Protein AF-A0A0J0XVK0-F1 (afdb_monomer)

pLDDT: mean 76.05, std 23.7, range [26.61, 98.06]

Radius of gyration: 29.54 Å; Cα contacts (8 Å, |Δi|>4): 428; chains: 1; bounding box: 76×102×93 Å

Sequence (321 aa):
MSAPGDESSKPARPNQSHQSHQHDGERERKEYHPQPPARRSEWVMWVGNVPSNVSHEELWRFFNTTTPPSALSNPSEPWRGPSSIFLISRSSCAFVNFSSQADLDRAVPFFHGLSLRPWDPRCPRMVCRVRHKDDDLRAGVGAQRGVGMHRAWVEQQKQAEKNLSPKAPNLELPDHPHSQSSSSNHKSSASFASTNSSFLVHHFPKRYFILKSLTISDLEEAVKTCQWKTQRHNQPILDQAFRTSQEVYLIFGANRSGEFFGYAKMPDDGGADGLAAPFQLQWVKIAPLSFFRTRHLRNPWNGDREVKVSRDGTEVEPSES

Mean predicted aligned error: 15.38 Å

Structure (mmCIF, N/CA/C/O backbone):
data_AF-A0A0J0XVK0-F1
#
_entry.id   AF-A0A0J0XVK0-F1
#
loop_
_atom_site.group_PDB
_atom_site.id
_atom_site.type_symbol
_atom_site.label_atom_id
_atom_site.label_alt_id
_atom_site.label_comp_id
_atom_site.label_asym_id
_atom_site.label_entity_id
_atom_site.label_seq_id
_atom_site.pdbx_PDB_ins_code
_atom_site.Cartn_x
_atom_site.Cartn_y
_atom_site.Cartn_z
_atom_site.occupancy
_atom_site.B_iso_or_equiv
_atom_site.auth_seq_id
_atom_site.auth_comp_id
_atom_site.auth_asym_id
_atom_site.auth_atom_id
_atom_site.pdbx_PDB_model_num
ATOM 1 N N . MET A 1 1 ? -29.980 68.646 56.135 1.00 39.12 1 MET A N 1
ATOM 2 C CA . MET A 1 1 ? -29.686 69.654 55.095 1.00 39.12 1 MET A CA 1
ATOM 3 C C . MET A 1 1 ? -29.111 68.887 53.908 1.00 39.12 1 MET A C 1
ATOM 5 O O . MET A 1 1 ? -28.007 68.388 54.024 1.00 39.12 1 MET A O 1
ATOM 9 N N . SER A 1 2 ? -29.962 68.367 53.021 1.00 36.09 2 SER A N 1
ATOM 10 C CA . SER A 1 2 ? -30.428 69.012 51.772 1.00 36.09 2 SER A CA 1
ATOM 11 C C . SER A 1 2 ? -29.414 68.871 50.614 1.00 36.09 2 SER A C 1
ATOM 13 O O . SER A 1 2 ? -28.521 69.697 50.511 1.00 36.09 2 SER A O 1
ATOM 15 N N . ALA A 1 3 ? -29.517 67.746 49.876 1.00 30.03 3 ALA A N 1
ATOM 16 C CA . ALA A 1 3 ? -29.750 67.533 48.416 1.00 30.03 3 ALA A CA 1
ATOM 17 C C . ALA A 1 3 ? -29.345 68.618 47.364 1.00 30.03 3 ALA A C 1
ATOM 19 O O . ALA A 1 3 ? -29.156 69.760 47.772 1.00 30.03 3 ALA A O 1
ATOM 20 N N . PRO A 1 4 ? -29.442 68.397 46.015 1.00 52.94 4 PRO A N 1
ATOM 21 C CA . PRO A 1 4 ? -29.440 67.182 45.139 1.00 52.94 4 PRO A CA 1
ATOM 22 C C . PRO A 1 4 ? -28.705 67.345 43.755 1.00 52.94 4 PRO A C 1
ATOM 24 O O . PRO A 1 4 ? -28.164 68.407 43.462 1.00 52.94 4 PRO A O 1
ATOM 27 N N . GLY A 1 5 ? -28.796 66.320 42.874 1.00 32.31 5 GLY A N 1
ATOM 28 C CA . GLY A 1 5 ? -28.925 66.454 41.393 1.00 32.31 5 GLY A CA 1
ATOM 29 C C . GLY A 1 5 ? -27.993 65.550 40.552 1.00 32.31 5 GLY A C 1
ATOM 30 O O . GLY A 1 5 ? -26.807 65.848 40.499 1.00 32.31 5 GLY A O 1
ATOM 31 N N . ASP A 1 6 ? -28.401 64.339 40.123 1.00 36.16 6 ASP A N 1
ATOM 32 C CA . ASP A 1 6 ? -28.997 63.920 38.808 1.00 36.16 6 ASP A CA 1
ATOM 33 C C . ASP A 1 6 ? -27.959 63.864 37.647 1.00 36.16 6 ASP A C 1
ATOM 35 O O . ASP A 1 6 ? -27.117 64.745 37.556 1.00 36.16 6 ASP A O 1
ATOM 39 N N . GLU A 1 7 ? -27.838 62.853 36.767 1.00 32.75 7 GLU A N 1
ATOM 40 C CA . GLU A 1 7 ? -28.856 62.184 35.934 1.00 32.75 7 GLU A CA 1
ATOM 41 C C . GLU A 1 7 ? -28.278 60.928 35.194 1.00 32.75 7 GLU A C 1
ATOM 43 O O . GLU A 1 7 ? -27.108 60.930 34.811 1.00 32.75 7 GLU A O 1
ATOM 48 N N . SER A 1 8 ? -29.144 59.924 34.925 1.00 33.00 8 SER A N 1
ATOM 49 C CA . SER A 1 8 ? -29.371 59.212 33.624 1.00 33.00 8 SER A CA 1
ATOM 50 C C . SER A 1 8 ? -28.242 58.339 32.985 1.00 33.00 8 SER A C 1
ATOM 52 O O . SER A 1 8 ? -27.120 58.785 32.822 1.00 33.00 8 SER A O 1
ATOM 54 N N . SER A 1 9 ? -28.381 57.088 32.490 1.00 32.25 9 SER A N 1
ATOM 55 C CA . SER A 1 9 ? -29.502 56.262 31.986 1.00 32.25 9 SER A CA 1
ATOM 56 C C . SER A 1 9 ? -29.114 54.763 31.857 1.00 32.25 9 SER A C 1
ATOM 58 O O . SER A 1 9 ? -27.981 54.438 31.507 1.00 32.25 9 SER A O 1
ATOM 60 N N . LYS A 1 10 ? -30.084 53.844 32.008 1.00 36.62 10 LYS A N 1
ATOM 61 C CA . LYS A 1 10 ? -30.082 52.463 31.455 1.00 36.62 10 LYS A CA 1
ATOM 62 C C . LYS A 1 10 ? -31.025 52.401 30.245 1.00 36.62 10 LYS A C 1
ATOM 64 O O . LYS A 1 10 ? -32.028 53.113 30.262 1.00 36.62 10 LYS A O 1
ATOM 69 N N . PRO A 1 11 ? -30.844 51.439 29.320 1.00 35.62 11 PRO A N 1
ATOM 70 C CA . PRO A 1 11 ? -31.987 50.868 28.618 1.00 35.62 11 PRO A CA 1
ATOM 71 C C . PRO A 1 11 ? -32.104 49.341 28.748 1.00 35.62 11 PRO A C 1
ATOM 73 O O . PRO A 1 11 ? -31.182 48.620 29.128 1.00 35.62 11 PRO A O 1
ATOM 76 N N . ALA A 1 12 ? -33.332 48.905 28.481 1.00 31.22 12 ALA A N 1
ATOM 77 C CA . ALA A 1 12 ? -33.959 47.632 28.787 1.00 31.22 12 ALA A CA 1
ATOM 78 C C . ALA A 1 12 ? -33.621 46.483 27.819 1.00 31.22 12 ALA A C 1
ATOM 80 O O . ALA A 1 12 ? -33.261 46.689 26.663 1.00 31.22 12 ALA A O 1
ATOM 81 N N . ARG A 1 13 ? -33.831 45.251 28.303 1.00 31.14 13 ARG A N 1
ATOM 82 C CA . ARG A 1 13 ? -33.909 44.021 27.498 1.00 31.14 13 ARG A CA 1
ATOM 83 C C . ARG A 1 13 ? -35.220 43.972 26.706 1.00 31.14 13 ARG A C 1
ATOM 85 O O . ARG A 1 13 ? -36.261 44.272 27.293 1.00 31.14 13 ARG A O 1
ATOM 92 N N . PRO A 1 14 ? -35.220 43.429 25.479 1.00 31.75 14 PRO A N 1
ATOM 93 C CA . PRO A 1 14 ? -36.395 42.805 24.906 1.00 31.75 14 PRO A CA 1
ATOM 94 C C . PRO A 1 14 ? -36.375 41.282 25.091 1.00 31.75 14 PRO A C 1
ATOM 96 O O . PRO A 1 14 ? -35.341 40.617 25.100 1.00 31.75 14 PRO A O 1
ATOM 99 N N . ASN A 1 15 ? -37.585 40.775 25.266 1.00 29.78 15 ASN A N 1
ATOM 100 C CA . ASN A 1 15 ? -38.007 39.411 25.529 1.00 29.78 15 ASN A CA 1
ATOM 101 C C . ASN A 1 15 ? -38.250 38.693 24.186 1.00 29.78 15 ASN A C 1
ATOM 103 O O . ASN A 1 15 ? -39.014 39.227 23.386 1.00 29.78 15 ASN A O 1
ATOM 107 N N . GLN A 1 16 ? -37.667 37.513 23.934 1.00 28.72 16 GLN A N 1
ATOM 108 C CA . GLN A 1 16 ? -38.112 36.622 22.846 1.00 28.72 16 GLN A CA 1
ATOM 109 C C . GLN A 1 16 ? -38.075 35.143 23.270 1.00 28.72 16 GLN A C 1
ATOM 111 O O . GLN A 1 16 ? -37.031 34.504 23.340 1.00 28.72 16 GLN A O 1
ATOM 116 N N . SER A 1 17 ? -39.277 34.678 23.624 1.00 27.80 17 SER A N 1
ATOM 117 C CA . SER A 1 17 ? -39.926 33.392 23.322 1.00 27.80 17 SER A CA 1
ATOM 118 C C . SER A 1 17 ? -39.087 32.151 22.981 1.00 27.80 17 SER A C 1
ATOM 120 O O . SER A 1 17 ? -38.408 32.084 21.960 1.00 27.80 17 SER A O 1
ATOM 122 N N . HIS A 1 18 ? -39.331 31.103 23.772 1.00 29.94 18 HIS A N 1
ATOM 123 C CA . HIS A 1 18 ? -39.112 29.694 23.456 1.00 29.94 18 HIS A CA 1
ATOM 124 C C . HIS A 1 18 ? -39.619 29.286 22.063 1.00 29.94 18 HIS A C 1
ATOM 126 O O . HIS A 1 18 ? -40.809 29.408 21.782 1.00 29.94 18 HIS A O 1
ATOM 132 N N . GLN A 1 19 ? -38.745 28.659 21.274 1.00 26.61 19 GLN A N 1
ATOM 133 C CA . GLN A 1 19 ? -39.116 27.599 20.337 1.00 26.61 19 GLN A CA 1
ATOM 134 C C . GLN A 1 19 ? -38.088 26.470 20.442 1.00 26.61 19 GLN A C 1
ATOM 136 O O . GLN A 1 19 ? -36.940 26.582 20.021 1.00 26.61 19 GLN A O 1
ATOM 141 N N . SER A 1 20 ? -38.520 25.378 21.063 1.00 29.66 20 SER A N 1
ATOM 142 C CA . SER A 1 20 ? -37.869 24.076 21.034 1.00 29.66 20 SER A CA 1
ATOM 143 C C . SER A 1 20 ? -38.076 23.451 19.653 1.00 29.66 20 SER A C 1
ATOM 145 O O . SER A 1 20 ? -39.099 22.811 19.412 1.00 29.66 20 SER A O 1
ATOM 147 N N . HIS A 1 21 ? -37.121 23.627 18.744 1.00 27.77 21 HIS A N 1
ATOM 148 C CA . HIS A 1 21 ? -37.053 22.811 17.535 1.00 27.77 21 HIS A CA 1
ATOM 149 C C . HIS A 1 21 ? -36.180 21.585 17.805 1.00 27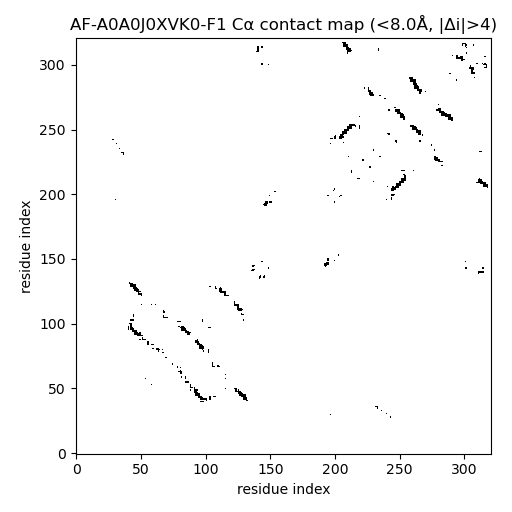.77 21 HIS A C 1
ATOM 151 O O . HIS A 1 21 ? -34.955 21.636 17.725 1.00 27.77 21 HIS A O 1
ATOM 157 N N . GLN A 1 22 ? -36.839 20.476 18.151 1.00 29.47 22 GLN A N 1
ATOM 158 C CA . GLN A 1 22 ? -36.300 19.137 17.929 1.00 29.47 22 GLN A CA 1
ATOM 159 C C . GLN A 1 22 ? -36.111 18.975 16.419 1.00 29.47 22 GLN A C 1
ATOM 161 O O . GLN A 1 22 ? -37.081 18.862 15.674 1.00 29.47 22 GLN A O 1
ATOM 166 N N . HIS A 1 23 ? -34.863 19.036 15.965 1.00 28.47 23 HIS A N 1
ATOM 167 C CA . HIS A 1 23 ? -34.491 18.661 14.609 1.00 28.47 23 HIS A CA 1
ATOM 168 C C . HIS A 1 23 ? -34.006 17.208 14.642 1.00 28.47 23 HIS A C 1
ATOM 170 O O . HIS A 1 23 ? -32.811 16.946 14.767 1.00 28.47 23 HIS A O 1
ATOM 176 N N . ASP A 1 24 ? -34.943 16.265 14.521 1.00 31.56 24 ASP A N 1
ATOM 177 C CA . ASP A 1 24 ? -34.646 14.928 13.998 1.00 31.56 24 ASP A CA 1
ATOM 178 C C . ASP A 1 24 ? -34.350 15.082 12.501 1.00 31.56 24 ASP A C 1
ATOM 180 O O . ASP A 1 24 ? -35.214 14.965 11.635 1.00 31.56 24 ASP A O 1
ATOM 184 N N . GLY A 1 25 ? -33.116 15.482 12.196 1.00 30.00 25 GLY A N 1
ATOM 185 C CA . GLY A 1 25 ? -32.602 15.531 10.836 1.00 30.00 25 GLY A CA 1
ATOM 186 C C . GLY A 1 25 ? -31.934 14.208 10.499 1.00 30.00 25 GLY A C 1
ATOM 187 O O . GLY A 1 25 ? -30.729 14.063 10.714 1.00 30.00 25 GLY A O 1
ATOM 188 N N . GLU A 1 26 ? -32.691 13.251 9.959 1.00 34.25 26 GLU A N 1
ATOM 189 C CA . GLU A 1 26 ? -32.104 12.122 9.235 1.00 34.25 26 GLU A CA 1
ATOM 190 C C . GLU A 1 26 ? -31.158 12.681 8.160 1.00 34.25 26 GLU A C 1
ATOM 192 O O . GLU A 1 26 ? -31.560 13.394 7.240 1.00 34.25 26 GLU A O 1
ATOM 197 N N . ARG A 1 27 ? -29.855 12.427 8.336 1.00 38.34 27 ARG A N 1
ATOM 198 C CA . ARG A 1 27 ? -28.782 12.949 7.482 1.00 38.34 27 ARG A CA 1
ATOM 199 C C . ARG A 1 27 ? -28.924 12.353 6.081 1.00 38.34 27 ARG A C 1
ATOM 201 O O . ARG A 1 27 ? -28.438 11.252 5.825 1.00 38.34 27 ARG A O 1
ATOM 208 N N . GLU A 1 28 ? -29.567 13.076 5.170 1.00 31.62 28 GLU A N 1
ATOM 209 C CA . GLU A 1 28 ? -29.741 12.633 3.789 1.00 31.62 28 GLU A CA 1
ATOM 210 C C . GLU A 1 28 ? -28.380 12.575 3.074 1.00 31.62 28 GLU A C 1
ATOM 212 O O . GLU A 1 28 ? -27.630 13.554 2.976 1.00 31.62 28 GLU A O 1
ATOM 217 N N . ARG A 1 29 ? -27.996 11.371 2.647 1.00 38.84 29 ARG A N 1
ATOM 218 C CA . ARG A 1 29 ? -26.592 11.012 2.464 1.00 38.84 29 ARG A CA 1
ATOM 219 C C . ARG A 1 29 ? -26.255 10.748 1.004 1.00 38.84 29 ARG A C 1
ATOM 221 O O . ARG A 1 29 ? -26.593 9.704 0.457 1.00 38.84 29 ARG A O 1
ATOM 228 N N . LYS A 1 30 ? -25.561 11.703 0.380 1.00 32.09 30 LYS A N 1
ATOM 229 C CA . LYS A 1 30 ? -25.252 11.698 -1.062 1.00 32.09 30 LYS A CA 1
ATOM 230 C C . LYS A 1 30 ? -24.286 10.579 -1.480 1.00 32.09 30 LYS A C 1
ATOM 232 O O . LYS A 1 30 ? -23.267 10.339 -0.820 1.00 32.09 30 LYS A O 1
ATOM 237 N N . GLU A 1 31 ? -24.598 9.954 -2.617 1.00 27.33 31 GLU A N 1
ATOM 238 C CA . GLU A 1 31 ? -23.796 8.932 -3.300 1.00 27.33 31 GLU A CA 1
ATOM 239 C C . GLU A 1 31 ? -22.437 9.483 -3.775 1.00 27.33 31 GLU A C 1
ATOM 241 O O . GLU A 1 31 ? -22.306 10.661 -4.108 1.00 27.33 31 GLU A O 1
ATOM 246 N N . TYR A 1 32 ? -21.396 8.643 -3.765 1.00 33.09 32 TYR A N 1
ATOM 247 C CA . TYR A 1 32 ? -20.019 9.029 -4.096 1.00 33.09 32 TYR A CA 1
ATOM 248 C C . TYR A 1 32 ? -19.395 8.082 -5.131 1.00 33.09 32 TYR A C 1
ATOM 250 O O . TYR A 1 32 ? -19.543 6.864 -5.027 1.00 33.09 32 TYR A O 1
ATOM 258 N N . HIS A 1 33 ? -18.626 8.646 -6.072 1.00 31.12 33 HIS A N 1
ATOM 259 C CA . HIS A 1 33 ? -17.818 7.919 -7.055 1.00 31.12 33 HIS A CA 1
ATOM 260 C C . HIS A 1 33 ? -16.328 8.298 -6.924 1.00 31.12 33 HIS A C 1
ATOM 262 O O . HIS A 1 33 ? -15.994 9.480 -7.036 1.00 31.12 33 HIS A O 1
ATOM 268 N N . PRO A 1 34 ? -15.412 7.334 -6.705 1.00 36.62 34 PRO A N 1
ATOM 269 C CA . PRO A 1 34 ? -13.986 7.621 -6.561 1.00 36.62 34 PRO A CA 1
ATOM 270 C C . PRO A 1 34 ? -13.329 8.013 -7.891 1.00 36.62 34 PRO A C 1
ATOM 272 O O . PRO A 1 34 ? -13.449 7.299 -8.885 1.00 36.62 34 PRO A O 1
ATOM 275 N N . GLN A 1 35 ? -12.569 9.116 -7.891 1.00 32.38 35 GLN A N 1
ATOM 276 C CA . GLN A 1 35 ? -11.682 9.493 -9.000 1.00 32.38 35 GLN A CA 1
ATOM 277 C C . GLN A 1 35 ? -10.236 9.013 -8.744 1.00 32.38 35 GLN A C 1
ATOM 279 O O . GLN A 1 35 ? -9.726 9.184 -7.633 1.00 32.38 35 GLN A O 1
ATOM 284 N N . PRO A 1 36 ? -9.535 8.437 -9.743 1.00 36.31 36 PRO A N 1
ATOM 285 C CA . PRO A 1 36 ? -8.146 7.999 -9.585 1.00 36.31 36 PRO A CA 1
ATOM 286 C C . PRO A 1 36 ? -7.144 9.171 -9.454 1.00 36.31 36 PRO A C 1
ATOM 288 O O . PRO A 1 36 ? -7.417 10.269 -9.939 1.00 36.31 36 PRO A O 1
ATOM 291 N N . PRO A 1 37 ? -5.942 8.956 -8.876 1.00 43.53 37 PRO A N 1
ATOM 292 C CA . PRO A 1 37 ? -4.949 10.012 -8.650 1.00 43.53 37 PRO A CA 1
ATOM 293 C C . PRO A 1 37 ? -4.455 10.701 -9.936 1.00 43.53 37 PRO A C 1
ATOM 295 O O . PRO A 1 37 ? -4.088 10.046 -10.907 1.00 43.53 37 PRO A O 1
ATOM 298 N N . ALA A 1 38 ? -4.352 12.033 -9.896 1.00 48.25 38 ALA A N 1
ATOM 299 C CA . ALA A 1 38 ? -4.136 12.906 -11.058 1.00 48.25 38 ALA A CA 1
ATOM 300 C C . ALA A 1 38 ? -2.718 12.938 -11.688 1.00 48.25 38 ALA A C 1
ATOM 302 O O . ALA A 1 38 ? -2.505 13.710 -12.617 1.00 48.25 38 ALA A O 1
ATOM 303 N N . ARG A 1 39 ? -1.716 12.188 -11.191 1.00 56.78 39 ARG A N 1
ATOM 304 C CA . ARG A 1 39 ? -0.311 12.293 -11.670 1.00 56.78 39 ARG A CA 1
ATOM 305 C C . ARG A 1 39 ? 0.469 10.967 -11.665 1.00 56.78 39 ARG A C 1
ATOM 307 O O . ARG A 1 39 ? 1.561 10.888 -11.111 1.00 56.78 39 ARG A O 1
ATOM 314 N N . ARG A 1 40 ? -0.082 9.911 -12.259 1.00 64.88 40 ARG A N 1
ATOM 315 C CA . ARG A 1 40 ? 0.681 8.694 -12.600 1.00 64.88 40 ARG A CA 1
ATOM 316 C C . ARG A 1 40 ? 0.926 8.706 -14.113 1.00 64.88 40 ARG A C 1
ATOM 318 O O . ARG A 1 40 ? 0.002 9.064 -14.836 1.00 64.88 40 ARG A O 1
ATOM 325 N N . SER A 1 41 ? 2.125 8.334 -14.582 1.00 73.00 41 SER A N 1
ATOM 326 C CA . SER A 1 41 ? 2.315 8.075 -16.020 1.00 73.00 41 SER A CA 1
ATOM 327 C C . SER A 1 41 ? 1.382 6.940 -16.438 1.00 73.00 41 SER A C 1
ATOM 329 O O . SER A 1 41 ? 1.239 5.954 -15.711 1.00 73.00 41 SER A O 1
ATOM 331 N N . GLU A 1 42 ? 0.733 7.077 -17.587 1.00 83.50 42 GLU A N 1
ATOM 332 C CA . GLU A 1 42 ? -0.084 6.003 -18.160 1.00 83.50 42 GLU A CA 1
ATOM 333 C C . GLU A 1 42 ? 0.795 4.842 -18.650 1.00 83.50 42 GLU A C 1
ATOM 335 O O . GLU A 1 42 ? 0.354 3.695 -18.690 1.00 83.50 42 GLU A O 1
ATOM 340 N N . TRP A 1 43 ? 2.076 5.120 -18.914 1.00 92.44 43 TRP A N 1
ATOM 341 C CA . TRP A 1 43 ? 3.007 4.201 -19.554 1.00 92.44 43 TRP A CA 1
ATOM 342 C C . TRP A 1 43 ? 3.982 3.623 -18.527 1.00 92.44 43 TRP A C 1
ATOM 344 O O . TRP A 1 43 ? 5.053 4.178 -18.267 1.00 92.44 43 TRP A O 1
ATOM 354 N N . VAL A 1 44 ? 3.592 2.514 -17.895 1.00 94.44 44 VAL A N 1
ATOM 355 C CA . VAL A 1 44 ? 4.372 1.888 -16.816 1.00 94.44 44 VAL A CA 1
ATOM 356 C C . VAL A 1 44 ? 4.646 0.422 -17.108 1.00 94.44 44 VAL A C 1
ATOM 358 O O . VAL A 1 44 ? 3.733 -0.357 -17.377 1.00 94.44 44 VAL A O 1
ATOM 361 N N . MET A 1 45 ? 5.908 0.031 -16.958 1.00 96.50 45 MET A N 1
ATOM 362 C CA . MET A 1 45 ? 6.347 -1.358 -16.930 1.00 96.50 45 MET A CA 1
ATOM 363 C C . MET A 1 45 ? 6.588 -1.794 -15.486 1.00 96.50 45 MET A C 1
ATOM 365 O O . MET A 1 45 ? 7.368 -1.182 -14.754 1.00 96.50 45 MET A O 1
ATOM 369 N N . TRP A 1 46 ? 5.939 -2.880 -15.076 1.00 96.06 46 TRP A N 1
ATOM 370 C CA . TRP A 1 46 ? 6.316 -3.608 -13.872 1.00 96.06 46 TRP A CA 1
ATOM 371 C C . TRP A 1 46 ? 7.455 -4.571 -14.197 1.00 96.06 46 TRP A C 1
ATOM 373 O O . TRP A 1 46 ? 7.391 -5.311 -15.180 1.00 96.06 46 TRP A O 1
ATOM 383 N N . VAL A 1 47 ? 8.476 -4.571 -13.346 1.00 97.62 47 VAL A N 1
ATOM 384 C CA . VAL A 1 47 ? 9.636 -5.456 -13.434 1.00 97.62 47 VAL A CA 1
ATOM 385 C C . VAL A 1 47 ? 9.676 -6.307 -12.172 1.00 97.62 47 VAL A C 1
ATOM 387 O O . VAL A 1 47 ? 9.851 -5.777 -11.080 1.00 97.62 47 VAL A O 1
ATOM 390 N N . GLY A 1 48 ? 9.489 -7.614 -12.306 1.00 96.06 48 GLY A N 1
ATOM 391 C CA . GLY A 1 48 ? 9.670 -8.604 -11.247 1.00 96.06 48 GLY A CA 1
ATOM 392 C C . GLY A 1 48 ? 11.028 -9.292 -11.318 1.00 96.06 48 GLY A C 1
ATOM 393 O O . GLY A 1 48 ? 11.763 -9.134 -12.293 1.00 96.06 48 GLY A O 1
ATOM 394 N N . ASN A 1 49 ? 11.332 -10.095 -10.295 1.00 96.12 49 ASN A N 1
ATOM 395 C CA . ASN A 1 49 ? 12.614 -10.793 -10.136 1.00 96.12 49 ASN A CA 1
ATOM 396 C C . ASN A 1 49 ? 13.820 -9.843 -10.145 1.00 96.12 49 ASN A C 1
ATOM 398 O O . ASN A 1 49 ? 14.898 -10.181 -10.624 1.00 96.12 49 ASN A O 1
ATOM 402 N N . VAL A 1 50 ? 13.638 -8.639 -9.611 1.00 96.19 50 VAL A N 1
ATOM 403 C CA . VAL A 1 50 ? 14.721 -7.674 -9.456 1.00 96.19 50 VAL A CA 1
ATOM 404 C C . VAL A 1 50 ? 15.673 -8.174 -8.353 1.00 96.19 50 VAL A C 1
ATOM 406 O O . VAL A 1 50 ? 15.191 -8.500 -7.260 1.00 96.19 50 VAL A O 1
ATOM 409 N N . PRO A 1 51 ? 17.001 -8.246 -8.593 1.00 93.94 51 PRO A N 1
ATOM 410 C CA . PRO A 1 51 ? 17.962 -8.724 -7.598 1.00 93.94 51 PRO A CA 1
ATOM 411 C C . PRO A 1 51 ? 17.848 -7.965 -6.270 1.00 93.94 51 PRO A C 1
ATOM 413 O O . PRO A 1 51 ? 17.729 -6.742 -6.251 1.00 93.94 51 PRO A O 1
ATOM 416 N N . SER A 1 52 ? 17.899 -8.675 -5.140 1.00 89.12 52 SER A N 1
ATOM 417 C CA . SER A 1 52 ? 17.669 -8.079 -3.811 1.00 89.12 52 SER A CA 1
ATOM 418 C C . SER A 1 52 ? 18.724 -7.044 -3.406 1.00 89.12 52 SER A C 1
ATOM 420 O O . SER A 1 52 ? 18.424 -6.131 -2.641 1.00 89.12 52 SER A O 1
ATOM 422 N N . ASN A 1 53 ? 19.942 -7.171 -3.933 1.00 91.75 53 ASN A N 1
ATOM 423 C CA . ASN A 1 53 ? 21.067 -6.271 -3.688 1.00 91.75 53 ASN A CA 1
ATOM 424 C C . ASN A 1 53 ? 21.253 -5.216 -4.793 1.00 91.75 53 ASN A C 1
ATOM 426 O O . ASN A 1 53 ? 22.336 -4.645 -4.904 1.00 91.75 53 ASN A O 1
ATOM 430 N N . VAL A 1 54 ? 20.254 -5.000 -5.652 1.00 94.75 54 VAL A N 1
ATOM 431 C CA . VAL A 1 54 ? 20.333 -3.973 -6.694 1.00 94.75 54 VAL A CA 1
ATOM 432 C C . VAL A 1 54 ? 20.189 -2.573 -6.098 1.00 94.75 54 VAL A C 1
ATOM 434 O O . VAL A 1 54 ? 19.369 -2.352 -5.201 1.00 94.75 54 VAL A O 1
ATOM 437 N N . SER A 1 55 ? 20.943 -1.608 -6.626 1.00 94.19 55 SER A N 1
ATOM 438 C CA . SER A 1 55 ? 20.738 -0.190 -6.320 1.00 94.19 55 SER A CA 1
ATOM 439 C C . SER A 1 55 ? 19.793 0.474 -7.330 1.00 94.19 55 SER A C 1
ATOM 441 O O . SER A 1 55 ? 19.596 -0.003 -8.449 1.00 94.19 55 SER A O 1
ATOM 443 N N . HIS A 1 56 ? 19.206 1.612 -6.948 1.00 92.88 56 HIS A N 1
ATOM 444 C CA . HIS A 1 56 ? 18.419 2.423 -7.882 1.00 92.88 56 HIS A CA 1
ATOM 445 C C . HIS A 1 56 ? 19.268 2.899 -9.075 1.00 92.88 56 HIS A C 1
ATOM 447 O O . HIS A 1 56 ? 18.801 2.849 -10.209 1.00 92.88 56 HIS A O 1
ATOM 453 N N . GLU A 1 57 ? 20.518 3.306 -8.830 1.00 94.81 57 GLU A N 1
ATOM 454 C CA . GLU A 1 57 ? 21.446 3.758 -9.875 1.00 94.81 57 GLU A CA 1
ATOM 455 C C . GLU A 1 57 ? 21.768 2.645 -10.880 1.00 94.81 57 GLU A C 1
ATOM 457 O O . GLU A 1 57 ? 21.813 2.891 -12.082 1.00 94.81 57 GLU A O 1
ATOM 462 N N . GLU A 1 58 ? 21.953 1.411 -10.406 1.00 96.19 58 GLU A N 1
ATOM 463 C CA . GLU A 1 58 ? 22.230 0.264 -11.271 1.00 96.19 58 GLU A CA 1
ATOM 464 C C . GLU A 1 58 ? 21.057 -0.025 -12.216 1.00 96.19 58 GLU A C 1
ATOM 466 O O . GLU A 1 58 ? 21.263 -0.179 -13.420 1.00 96.19 58 GLU A O 1
ATOM 471 N N . LEU A 1 59 ? 19.820 -0.022 -11.699 1.00 96.00 59 LEU A N 1
ATOM 472 C CA . LEU A 1 59 ? 18.620 -0.160 -12.531 1.00 96.00 59 LEU A CA 1
ATOM 473 C C . LEU A 1 59 ? 18.485 0.993 -13.522 1.00 96.00 59 LEU A C 1
ATOM 475 O O . LEU A 1 59 ? 18.212 0.757 -14.698 1.00 96.00 59 LEU A O 1
ATOM 479 N N . TRP A 1 60 ? 18.679 2.228 -13.055 1.00 95.31 60 TRP A N 1
ATOM 480 C CA . TRP A 1 60 ? 18.622 3.413 -13.905 1.00 95.31 60 TRP A CA 1
ATOM 481 C C . TRP A 1 60 ? 19.610 3.309 -15.060 1.00 95.31 60 TRP A C 1
ATOM 483 O O . TRP A 1 60 ? 19.212 3.433 -16.216 1.00 95.31 60 TRP A O 1
ATOM 493 N N . ARG A 1 61 ? 20.878 3.004 -14.761 1.00 96.31 61 ARG A N 1
ATOM 494 C CA . ARG A 1 61 ? 21.923 2.804 -15.765 1.00 96.31 61 ARG A CA 1
ATOM 495 C C . ARG A 1 61 ? 21.500 1.724 -16.759 1.00 96.31 61 ARG A C 1
ATOM 497 O O . ARG A 1 61 ? 21.469 2.011 -17.947 1.00 96.31 61 ARG A O 1
ATOM 504 N N . PHE A 1 62 ? 21.094 0.542 -16.292 1.00 96.25 62 PHE A N 1
ATOM 505 C CA . PHE A 1 62 ? 20.706 -0.569 -17.165 1.00 96.25 62 PHE A CA 1
ATOM 506 C C . PHE A 1 62 ? 19.581 -0.209 -18.150 1.00 96.25 62 PHE A C 1
ATOM 508 O O . PHE A 1 62 ? 19.733 -0.425 -19.353 1.00 96.25 62 PHE A O 1
ATOM 515 N N . PHE A 1 63 ? 18.471 0.365 -17.671 1.00 95.88 63 PHE A N 1
ATOM 516 C CA . PHE A 1 63 ? 17.333 0.717 -18.532 1.00 95.88 63 PHE A CA 1
ATOM 517 C C . PHE A 1 63 ? 17.599 1.935 -19.424 1.00 95.88 63 PHE A C 1
ATOM 519 O O . PHE A 1 63 ? 16.974 2.066 -20.475 1.00 95.88 63 PHE A O 1
ATOM 526 N N . ASN A 1 64 ? 18.508 2.825 -19.024 1.00 93.31 64 ASN A N 1
ATOM 527 C CA . ASN A 1 64 ? 18.828 4.025 -19.790 1.00 93.31 64 ASN A CA 1
ATOM 528 C C . ASN A 1 64 ? 19.886 3.773 -20.876 1.00 93.31 64 ASN A C 1
ATOM 530 O O . ASN A 1 64 ? 19.829 4.388 -21.934 1.00 93.31 64 ASN A O 1
ATOM 534 N N . THR A 1 65 ? 20.845 2.869 -20.645 1.00 91.00 65 THR A N 1
ATOM 535 C CA . THR A 1 65 ? 21.915 2.581 -21.619 1.00 91.00 65 THR A CA 1
ATOM 536 C C . THR A 1 65 ? 21.558 1.473 -22.600 1.00 91.00 65 THR A C 1
ATOM 538 O O . THR A 1 65 ? 22.079 1.441 -23.712 1.00 91.00 65 THR A O 1
ATOM 541 N N . THR A 1 66 ? 20.690 0.541 -22.207 1.00 90.25 66 THR A N 1
ATOM 542 C CA . THR A 1 66 ? 20.299 -0.572 -23.077 1.00 90.25 66 THR A CA 1
ATOM 543 C C . THR A 1 66 ? 19.159 -0.120 -23.980 1.00 90.25 66 THR A C 1
ATOM 545 O O . THR A 1 66 ? 18.072 0.183 -23.497 1.00 90.25 66 THR A O 1
ATOM 548 N N . THR A 1 67 ? 19.409 -0.058 -25.286 1.00 91.25 67 THR A N 1
ATOM 549 C CA . THR A 1 67 ? 18.449 0.471 -26.263 1.00 91.25 67 THR A CA 1
ATOM 550 C C . THR A 1 67 ? 17.651 -0.667 -26.905 1.00 91.25 67 THR A C 1
ATOM 552 O O . THR A 1 67 ? 18.248 -1.483 -27.612 1.00 91.25 67 THR A O 1
ATOM 555 N N . PRO A 1 68 ? 16.322 -0.743 -26.697 1.00 89.19 68 PRO A N 1
ATOM 556 C CA . PRO A 1 68 ? 15.471 -1.681 -27.416 1.00 89.19 68 PRO A CA 1
ATOM 557 C C . PRO A 1 68 ? 15.499 -1.404 -28.930 1.00 89.19 68 PRO A C 1
ATOM 559 O O . PRO A 1 68 ? 15.463 -0.236 -29.334 1.00 89.19 68 PRO A O 1
ATOM 562 N N . PRO A 1 69 ? 15.510 -2.440 -29.784 1.00 81.88 69 PRO A N 1
ATOM 563 C CA . PRO A 1 69 ? 15.412 -2.271 -31.228 1.00 81.88 69 PRO A CA 1
ATOM 564 C C . PRO A 1 69 ? 14.115 -1.555 -31.622 1.00 81.88 69 PRO A C 1
ATOM 566 O O . PRO A 1 69 ? 13.048 -1.821 -31.063 1.00 81.88 69 PRO A O 1
ATOM 569 N N . SER A 1 70 ? 14.183 -0.671 -32.619 1.00 72.69 70 SER A N 1
ATOM 570 C CA . SER A 1 70 ? 12.981 -0.064 -33.198 1.00 72.69 70 SER A CA 1
ATOM 571 C C . SER A 1 70 ? 12.269 -1.110 -34.057 1.00 72.69 70 SER A C 1
ATOM 573 O O . SER A 1 70 ? 12.667 -1.352 -35.192 1.00 72.69 70 SER A O 1
ATOM 575 N N . ALA A 1 71 ? 11.281 -1.806 -33.490 1.00 61.31 71 ALA A N 1
ATOM 576 C CA . ALA A 1 71 ? 10.671 -2.941 -34.174 1.00 61.31 71 ALA A CA 1
ATOM 577 C C . ALA A 1 71 ? 9.729 -2.519 -35.313 1.00 61.31 71 ALA A C 1
ATOM 579 O O . ALA A 1 71 ? 9.736 -3.171 -36.349 1.00 61.31 71 ALA A O 1
ATOM 580 N N . LEU A 1 72 ? 8.919 -1.463 -35.175 1.00 58.00 72 LEU A N 1
ATOM 581 C CA . LEU A 1 72 ? 7.866 -1.158 -36.151 1.00 58.00 72 LEU A CA 1
ATOM 582 C C . LEU A 1 72 ? 7.496 0.340 -36.134 1.00 58.00 72 LEU A C 1
ATOM 584 O O . LEU A 1 72 ? 7.200 0.889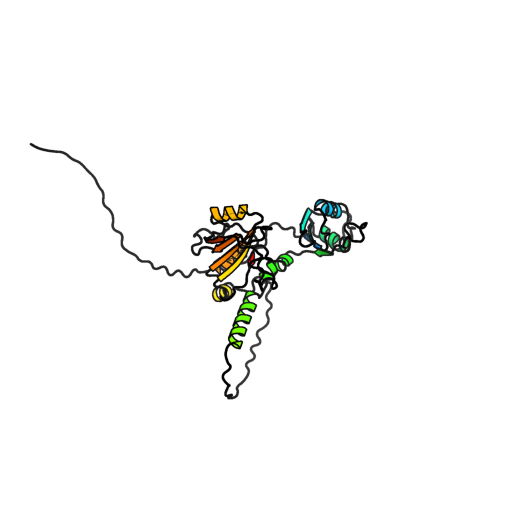 -35.078 1.00 58.00 72 LEU A O 1
ATOM 588 N N . SER A 1 73 ? 7.433 0.948 -37.328 1.00 53.16 73 SER A N 1
ATOM 589 C CA . SER A 1 73 ? 6.643 2.133 -37.744 1.00 53.16 73 SER A CA 1
ATOM 590 C C . SER A 1 73 ? 7.229 3.559 -37.806 1.00 53.16 73 SER A C 1
ATOM 592 O O . SER A 1 73 ? 6.630 4.360 -38.515 1.00 53.16 73 SER A O 1
ATOM 594 N N . ASN A 1 74 ? 8.397 3.897 -37.242 1.00 55.72 74 ASN A N 1
ATOM 595 C CA . ASN A 1 74 ? 9.092 5.150 -37.614 1.00 55.72 74 ASN A CA 1
ATOM 596 C C . ASN A 1 74 ? 10.590 5.142 -37.235 1.00 55.72 74 ASN A C 1
ATOM 598 O O . ASN A 1 74 ? 10.914 5.114 -36.046 1.00 55.72 74 ASN A O 1
ATOM 602 N N . PRO A 1 75 ? 11.528 5.227 -38.200 1.00 58.34 75 PRO A N 1
ATOM 603 C CA . PRO A 1 75 ? 12.967 5.347 -37.926 1.00 58.34 75 PRO A CA 1
ATOM 604 C C . PRO A 1 75 ? 13.360 6.613 -37.146 1.00 58.34 75 PRO A C 1
ATOM 606 O O . PRO A 1 75 ? 14.495 6.729 -36.696 1.00 58.34 75 PRO A O 1
ATOM 609 N N . SER A 1 76 ? 12.444 7.575 -37.015 1.00 62.22 76 SER A N 1
ATOM 610 C CA . SER A 1 76 ? 12.714 8.907 -36.477 1.00 62.22 76 SER A CA 1
ATOM 611 C C . SER A 1 76 ? 12.518 9.047 -34.969 1.00 62.22 76 SER A C 1
ATOM 613 O O . SER A 1 76 ? 12.874 10.096 -34.439 1.00 62.22 76 SER A O 1
ATOM 615 N N . GLU A 1 77 ? 11.941 8.062 -34.268 1.00 71.88 77 GLU A N 1
ATOM 616 C CA . GLU A 1 77 ? 11.649 8.212 -32.836 1.00 71.88 77 GLU A CA 1
ATOM 617 C C . GLU A 1 77 ? 12.699 7.503 -31.952 1.00 71.88 77 GLU A C 1
ATOM 619 O O . GLU A 1 77 ? 12.651 6.273 -31.775 1.00 71.88 77 GLU A O 1
ATOM 624 N N . PRO A 1 78 ? 13.676 8.251 -31.393 1.00 84.50 78 PRO A N 1
ATOM 625 C CA . PRO A 1 78 ? 14.768 7.671 -30.623 1.00 84.50 78 PRO A CA 1
ATOM 626 C C . PRO A 1 78 ? 14.260 7.031 -29.330 1.00 84.50 78 PRO A C 1
ATOM 628 O O . PRO A 1 78 ? 13.216 7.397 -28.784 1.00 84.50 78 PRO A O 1
ATOM 631 N N . TRP A 1 79 ? 15.015 6.061 -28.821 1.00 88.94 79 TRP A N 1
ATOM 632 C CA . TRP A 1 79 ? 14.803 5.543 -27.474 1.00 88.94 79 TRP A CA 1
ATOM 633 C C . TRP A 1 79 ? 15.098 6.641 -26.454 1.00 88.94 79 TRP A C 1
ATOM 635 O O . TRP A 1 79 ? 16.225 7.123 -26.361 1.00 88.94 79 TRP A O 1
ATOM 645 N N . ARG A 1 80 ? 14.075 7.046 -25.698 1.00 91.00 80 ARG A N 1
ATOM 646 C CA . ARG A 1 80 ? 14.197 8.105 -24.684 1.00 91.00 80 ARG A CA 1
ATOM 647 C C . ARG A 1 80 ? 14.661 7.601 -23.322 1.00 91.00 80 ARG A C 1
ATOM 649 O O . ARG A 1 80 ? 15.003 8.415 -22.471 1.00 91.00 80 ARG A O 1
ATOM 656 N N . GLY A 1 81 ? 14.651 6.287 -23.108 1.00 91.75 81 GLY A N 1
ATOM 657 C CA . GLY A 1 81 ? 14.895 5.714 -21.792 1.00 91.75 81 GLY A CA 1
ATOM 658 C C . GLY A 1 81 ? 13.718 5.902 -20.824 1.00 91.75 81 GLY A C 1
ATOM 659 O O . GLY A 1 81 ? 12.645 6.394 -21.195 1.00 91.75 81 GLY A O 1
ATOM 660 N N . PRO A 1 82 ? 13.892 5.462 -19.569 1.00 94.81 82 PRO A N 1
ATOM 661 C CA . PRO A 1 82 ? 12.885 5.617 -18.530 1.00 94.81 82 PRO A CA 1
ATOM 662 C C . PRO A 1 82 ? 12.771 7.076 -18.065 1.00 94.81 82 PRO A C 1
ATOM 664 O O . PRO A 1 82 ? 13.768 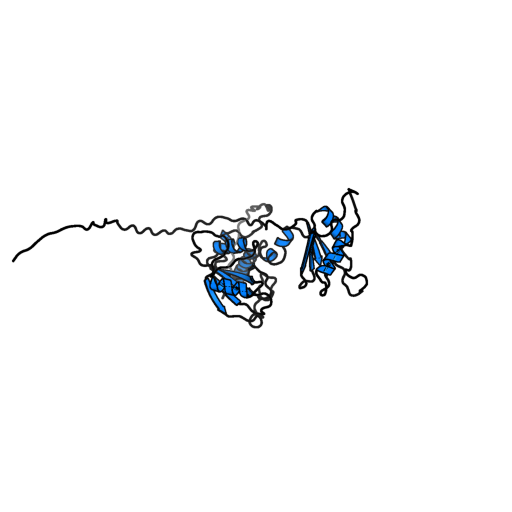7.764 -17.874 1.00 94.81 82 PRO A O 1
ATOM 667 N N . SER A 1 83 ? 11.550 7.536 -17.790 1.00 93.50 83 SER A N 1
ATOM 668 C CA . SER A 1 83 ? 11.303 8.850 -17.182 1.00 93.50 83 SER A CA 1
ATOM 669 C C . SER A 1 83 ? 11.512 8.838 -15.663 1.00 93.50 83 SER A C 1
ATOM 671 O O . SER A 1 83 ? 11.883 9.846 -15.071 1.00 93.50 83 SER A O 1
ATOM 673 N N . SER A 1 84 ? 11.234 7.708 -15.006 1.00 93.44 84 SER A N 1
ATOM 674 C CA . SER A 1 84 ? 11.480 7.494 -13.574 1.00 93.44 84 SER A CA 1
ATOM 675 C C . SER A 1 84 ? 11.452 6.004 -13.228 1.00 93.44 84 SER A C 1
ATOM 677 O O . SER A 1 84 ? 10.741 5.225 -13.867 1.00 93.44 84 SER A O 1
ATOM 679 N N . ILE A 1 85 ? 12.190 5.600 -12.188 1.00 93.62 85 ILE A N 1
ATOM 680 C CA . ILE A 1 85 ? 12.191 4.222 -11.676 1.00 93.62 85 ILE A CA 1
ATOM 681 C C . ILE A 1 85 ? 11.860 4.213 -10.184 1.00 93.62 85 ILE A C 1
ATOM 683 O O . ILE A 1 85 ? 12.502 4.891 -9.389 1.00 93.62 85 ILE A O 1
ATOM 687 N N . PHE A 1 86 ? 10.902 3.386 -9.777 1.00 91.75 86 PHE A N 1
ATOM 688 C CA . PHE A 1 86 ? 10.589 3.138 -8.372 1.00 91.75 86 PHE A CA 1
ATOM 689 C C . PHE A 1 86 ? 10.964 1.706 -8.005 1.00 91.75 86 PHE A C 1
ATOM 691 O O . PHE A 1 86 ? 10.260 0.767 -8.369 1.00 91.75 86 PHE A O 1
ATOM 698 N N . LEU A 1 87 ? 12.069 1.537 -7.279 1.00 88.00 87 LEU A N 1
ATOM 699 C CA . LEU A 1 87 ? 12.520 0.240 -6.775 1.00 88.00 87 LEU A CA 1
ATOM 700 C C . LEU A 1 87 ? 11.778 -0.126 -5.482 1.00 88.00 87 LEU A C 1
ATOM 702 O O . LEU A 1 87 ? 11.742 0.649 -4.528 1.00 88.00 87 LEU A O 1
ATOM 706 N N . ILE A 1 88 ? 11.237 -1.341 -5.431 1.00 85.25 88 ILE A N 1
ATOM 707 C CA . ILE A 1 88 ? 10.602 -1.938 -4.256 1.00 85.25 88 ILE A CA 1
ATOM 708 C C . ILE A 1 88 ? 11.403 -3.177 -3.851 1.00 85.25 88 ILE A C 1
ATOM 710 O O . ILE A 1 88 ? 11.017 -4.321 -4.107 1.00 85.25 88 ILE A O 1
ATOM 714 N N . SER A 1 89 ? 12.527 -2.950 -3.168 1.00 81.25 89 SER A N 1
ATOM 715 C CA . SER A 1 89 ? 13.466 -4.015 -2.783 1.00 81.25 89 SER A CA 1
ATOM 716 C C . SER A 1 89 ? 12.820 -5.115 -1.933 1.00 81.25 89 SER A C 1
ATOM 718 O O . SER A 1 89 ? 13.197 -6.275 -2.043 1.00 81.25 89 SER A O 1
ATOM 720 N N . ARG A 1 90 ? 11.800 -4.787 -1.122 1.00 77.44 90 ARG A N 1
ATOM 721 C CA . ARG A 1 90 ? 11.106 -5.767 -0.259 1.00 77.44 90 ARG A CA 1
ATOM 722 C C . ARG A 1 90 ? 10.355 -6.853 -1.026 1.00 77.44 90 ARG A C 1
ATOM 724 O O . ARG A 1 90 ? 10.095 -7.906 -0.460 1.00 77.44 90 ARG A O 1
ATOM 731 N N . SER A 1 91 ? 9.953 -6.578 -2.262 1.00 83.06 91 SER A N 1
ATOM 732 C CA . SER A 1 91 ? 9.212 -7.520 -3.106 1.00 83.06 91 SER A CA 1
ATOM 733 C C . SER A 1 91 ? 9.954 -7.838 -4.399 1.00 83.06 91 SER A C 1
ATOM 735 O O . SER A 1 91 ? 9.320 -8.299 -5.346 1.00 83.06 91 SER A O 1
ATOM 737 N N . SER A 1 92 ? 11.265 -7.562 -4.448 1.00 91.75 92 SER A N 1
ATOM 738 C CA . SER A 1 92 ? 12.112 -7.811 -5.621 1.00 91.75 92 SER A CA 1
ATOM 739 C C . SER A 1 92 ? 11.457 -7.336 -6.918 1.00 91.75 92 SER A C 1
ATOM 741 O O . SER A 1 92 ? 11.388 -8.069 -7.907 1.00 91.75 92 SER A O 1
ATOM 743 N N . CYS A 1 93 ? 10.919 -6.115 -6.906 1.00 94.69 93 CYS A N 1
ATOM 744 C CA . CYS A 1 93 ? 10.276 -5.544 -8.079 1.00 94.69 93 CYS A CA 1
ATOM 745 C C . CYS A 1 93 ? 10.555 -4.051 -8.232 1.00 94.69 93 CYS A C 1
ATOM 747 O O . CYS A 1 93 ? 10.982 -3.386 -7.289 1.00 94.69 93 CYS A O 1
ATOM 749 N N . ALA A 1 94 ? 10.316 -3.525 -9.427 1.00 95.19 94 ALA A N 1
ATOM 750 C CA . ALA A 1 94 ? 10.428 -2.111 -9.737 1.00 95.19 94 ALA A CA 1
ATOM 751 C C . ALA A 1 94 ? 9.309 -1.667 -10.688 1.00 95.19 94 ALA A C 1
ATOM 753 O O . ALA A 1 94 ? 8.783 -2.464 -11.465 1.00 95.19 94 ALA A O 1
ATOM 754 N N . PHE A 1 95 ? 8.962 -0.383 -10.637 1.00 94.56 95 PHE A N 1
ATOM 755 C CA . PHE A 1 95 ? 8.138 0.274 -11.647 1.00 94.56 95 PHE A CA 1
ATOM 756 C C . PHE A 1 95 ? 9.011 1.195 -12.483 1.00 94.56 95 PHE A C 1
ATOM 758 O O . PHE A 1 95 ? 9.620 2.118 -11.945 1.00 94.56 95 PHE A O 1
ATOM 765 N N . VAL A 1 96 ? 9.056 0.948 -13.786 1.00 96.00 96 VAL A N 1
ATOM 766 C CA . VAL A 1 96 ? 9.771 1.771 -14.759 1.00 96.00 96 VAL A CA 1
ATOM 767 C C . VAL A 1 96 ? 8.726 2.559 -15.539 1.00 96.00 96 VAL A C 1
ATOM 769 O O . VAL A 1 96 ? 7.864 1.971 -16.192 1.00 96.00 96 VAL A O 1
ATOM 772 N N . ASN A 1 97 ? 8.753 3.882 -15.411 1.00 94.75 97 ASN A N 1
ATOM 773 C CA . ASN A 1 97 ? 7.831 4.775 -16.103 1.00 94.75 97 ASN A CA 1
ATOM 774 C C . ASN A 1 97 ? 8.468 5.253 -17.401 1.00 94.75 97 ASN A C 1
ATOM 776 O O . ASN A 1 97 ? 9.671 5.510 -17.447 1.00 94.75 97 ASN A O 1
ATOM 780 N N . PHE A 1 98 ? 7.639 5.418 -18.421 1.00 93.50 98 PHE A N 1
ATOM 781 C CA . PHE A 1 98 ? 8.022 5.972 -19.708 1.00 93.50 98 PHE A CA 1
ATOM 782 C C . PHE A 1 98 ? 7.181 7.205 -20.027 1.00 93.50 98 PHE A C 1
ATOM 784 O O . PHE A 1 98 ? 6.095 7.406 -19.474 1.00 93.50 98 PHE A O 1
ATOM 791 N N . SER A 1 99 ? 7.693 8.025 -20.942 1.00 91.12 99 SER A N 1
ATOM 792 C CA . SER A 1 99 ? 7.003 9.225 -21.427 1.00 91.12 99 SER A CA 1
ATOM 793 C C . SER A 1 99 ? 6.031 8.932 -22.574 1.00 91.12 99 SER A C 1
ATOM 795 O O . SER A 1 99 ? 5.235 9.797 -22.923 1.00 91.12 99 SER A O 1
ATOM 797 N N . SER A 1 100 ? 6.070 7.729 -23.160 1.00 91.00 100 SER A N 1
ATOM 798 C CA . SER A 1 100 ? 5.210 7.343 -24.284 1.00 91.00 100 SER A CA 1
ATOM 799 C C . SER A 1 100 ? 4.820 5.863 -24.251 1.00 91.00 100 SER A C 1
ATOM 801 O O . SER A 1 100 ? 5.568 5.023 -23.741 1.00 91.00 100 SER A O 1
ATO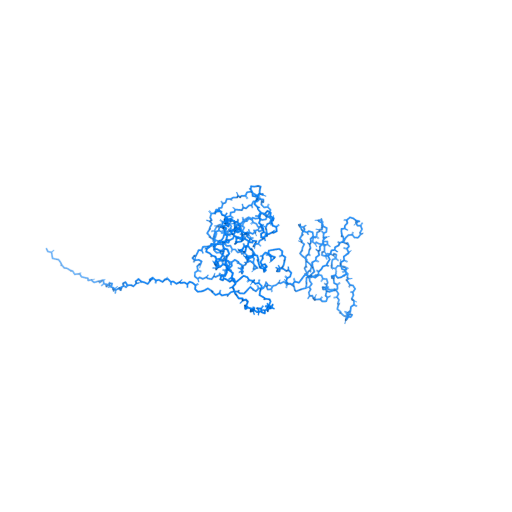M 803 N N . GLN A 1 101 ? 3.675 5.548 -24.864 1.00 91.00 101 GLN A N 1
ATOM 804 C CA . GLN A 1 101 ? 3.228 4.176 -25.119 1.00 91.00 101 GLN A CA 1
ATOM 805 C C . GLN A 1 101 ? 4.230 3.417 -26.011 1.00 91.00 101 GLN A C 1
ATOM 807 O O . GLN A 1 101 ? 4.548 2.269 -25.727 1.00 91.00 101 GLN A O 1
ATOM 812 N N . ALA A 1 102 ? 4.811 4.077 -27.022 1.00 90.69 102 ALA A N 1
ATOM 813 C CA . ALA A 1 102 ? 5.793 3.468 -27.924 1.00 90.69 102 ALA A CA 1
ATOM 814 C C . ALA A 1 102 ? 7.064 2.990 -27.195 1.00 90.69 102 ALA A C 1
ATOM 816 O O . ALA A 1 102 ? 7.581 1.910 -27.477 1.00 90.69 102 ALA A O 1
ATOM 817 N N . ASP A 1 103 ? 7.570 3.763 -26.227 1.00 92.50 103 ASP A N 1
ATOM 818 C CA . ASP A 1 103 ? 8.710 3.343 -25.403 1.00 92.50 103 ASP A CA 1
ATOM 819 C C . ASP A 1 103 ? 8.351 2.139 -24.526 1.00 92.50 103 ASP A C 1
ATOM 821 O O . ASP A 1 103 ? 9.133 1.195 -24.432 1.00 92.50 103 ASP A O 1
ATOM 825 N N . LEU A 1 104 ? 7.156 2.134 -23.931 1.00 94.38 104 LEU A N 1
ATOM 826 C CA . LEU A 1 104 ? 6.674 1.010 -23.131 1.00 94.38 104 LEU A CA 1
ATOM 827 C C . LEU A 1 104 ? 6.547 -0.277 -23.963 1.00 94.38 104 LEU A C 1
ATOM 829 O O . LEU A 1 104 ? 7.033 -1.327 -23.536 1.00 94.38 104 LEU A O 1
ATOM 833 N N . ASP A 1 105 ? 5.942 -0.185 -25.147 1.00 92.62 105 ASP A N 1
ATOM 834 C CA . ASP A 1 105 ? 5.729 -1.319 -26.053 1.00 92.62 105 ASP A CA 1
ATOM 835 C C . ASP A 1 105 ? 7.041 -1.901 -26.577 1.00 92.62 105 ASP A C 1
ATOM 837 O O . ASP A 1 105 ? 7.150 -3.114 -26.750 1.00 92.62 105 ASP A O 1
ATOM 841 N N . ARG A 1 106 ? 8.069 -1.063 -26.773 1.00 92.12 106 ARG A N 1
ATOM 842 C CA . ARG A 1 106 ? 9.432 -1.527 -27.074 1.00 92.12 106 ARG A CA 1
ATOM 843 C C . ARG A 1 106 ? 10.094 -2.173 -25.856 1.00 92.12 106 ARG A C 1
ATOM 845 O O . ARG A 1 106 ? 10.730 -3.218 -25.977 1.00 92.12 106 ARG A O 1
ATOM 852 N N . ALA A 1 107 ? 9.959 -1.557 -24.682 1.00 95.38 107 ALA A N 1
ATOM 853 C CA . ALA A 1 107 ? 10.663 -1.956 -23.469 1.00 95.38 107 ALA A CA 1
ATOM 854 C C . ALA A 1 107 ? 10.214 -3.320 -22.935 1.00 95.38 107 ALA A C 1
ATOM 856 O O . ALA A 1 107 ? 11.054 -4.158 -22.611 1.00 95.38 107 ALA A O 1
ATOM 857 N N . VAL A 1 108 ? 8.902 -3.550 -22.831 1.00 96.56 108 VAL A N 1
ATOM 858 C CA . VAL A 1 108 ? 8.347 -4.749 -22.186 1.00 96.56 108 VAL A CA 1
ATOM 859 C C . VAL A 1 108 ? 8.861 -6.049 -22.811 1.00 96.56 108 VAL A C 1
ATOM 861 O O . VAL A 1 108 ? 9.456 -6.831 -22.070 1.00 96.56 108 VAL A O 1
ATOM 864 N N . PRO A 1 109 ? 8.686 -6.312 -24.120 1.00 96.19 109 PRO A N 1
ATOM 865 C CA . PRO A 1 109 ? 9.159 -7.553 -24.727 1.00 96.19 109 PRO A CA 1
ATOM 866 C C . PRO A 1 109 ? 10.688 -7.640 -24.780 1.00 96.19 109 PRO A C 1
ATOM 868 O O . PRO A 1 109 ? 11.225 -8.734 -24.659 1.00 96.19 109 PRO A O 1
ATOM 871 N N . PHE A 1 110 ? 11.392 -6.512 -24.925 1.00 96.00 110 PHE A N 1
ATOM 872 C CA . PHE A 1 110 ? 12.852 -6.501 -25.025 1.00 96.00 110 PHE A CA 1
ATOM 873 C C . PHE A 1 110 ? 13.545 -6.821 -23.695 1.00 96.00 110 PHE A C 1
ATOM 875 O O . PHE A 1 110 ? 14.469 -7.628 -23.658 1.00 96.00 110 PHE A O 1
ATOM 882 N N . PHE A 1 111 ? 13.108 -6.199 -22.597 1.00 97.12 111 PHE A N 1
ATOM 883 C CA . PHE A 1 111 ? 13.712 -6.403 -21.279 1.00 97.12 111 PHE A CA 1
ATOM 884 C C . PHE A 1 111 ? 13.215 -7.669 -20.575 1.00 97.12 111 PHE A C 1
ATOM 886 O O . PHE A 1 111 ? 13.863 -8.150 -19.640 1.00 97.12 111 PHE A O 1
ATOM 893 N N . HIS A 1 112 ? 12.085 -8.231 -21.014 1.00 97.06 112 HIS A N 1
ATOM 894 C CA . HIS A 1 112 ? 11.574 -9.485 -20.480 1.00 97.06 112 HIS A CA 1
ATOM 895 C C . HIS A 1 112 ? 12.587 -10.622 -20.678 1.00 97.06 112 HIS A C 1
ATOM 897 O O . HIS A 1 112 ? 13.051 -10.886 -21.782 1.00 97.06 112 HIS A O 1
ATOM 903 N N . GLY A 1 113 ? 12.927 -11.326 -19.598 1.00 96.19 113 GLY A N 1
ATOM 904 C CA . GLY A 1 113 ? 13.864 -12.450 -19.632 1.00 96.19 113 GLY A CA 1
ATOM 905 C C . GLY A 1 113 ? 15.347 -12.057 -19.640 1.00 96.19 113 GLY A C 1
ATOM 906 O O . GLY A 1 113 ? 16.205 -12.946 -19.537 1.00 96.19 113 GLY A O 1
ATOM 907 N N . LEU A 1 114 ? 15.676 -10.761 -19.706 1.00 96.44 114 LEU A N 1
ATOM 908 C CA . LEU A 1 114 ? 17.052 -10.293 -19.554 1.00 96.44 114 LEU A CA 1
ATOM 909 C C . LEU A 1 114 ? 17.502 -10.380 -18.093 1.00 96.44 114 LEU A C 1
ATOM 911 O O . LEU A 1 114 ? 16.722 -10.179 -17.160 1.00 96.44 114 LEU A O 1
ATOM 915 N N . SER A 1 115 ? 18.783 -10.689 -17.901 1.00 96.25 115 SER A N 1
ATOM 916 C CA . SER A 1 115 ? 19.439 -10.569 -16.600 1.00 96.25 115 SER A CA 1
ATOM 917 C C . SER A 1 115 ? 20.044 -9.178 -16.476 1.00 96.25 115 SER A C 1
ATOM 919 O O . SER A 1 115 ? 20.678 -8.693 -17.413 1.00 96.25 115 SER A O 1
ATOM 921 N N . LEU A 1 116 ? 19.882 -8.560 -15.306 1.00 95.38 116 LEU A N 1
ATOM 922 C CA . LEU A 1 116 ? 20.506 -7.272 -15.004 1.00 95.38 116 LEU A CA 1
ATOM 923 C C . LEU A 1 116 ? 22.041 -7.365 -15.004 1.00 95.38 116 LEU A C 1
ATOM 925 O O . LEU A 1 116 ? 22.730 -6.409 -15.346 1.00 95.38 116 LEU A O 1
ATOM 929 N N . ARG A 1 117 ? 22.570 -8.535 -14.628 1.00 95.50 117 ARG A N 1
ATOM 930 C CA . ARG A 1 117 ? 24.006 -8.822 -14.547 1.00 95.50 117 ARG A CA 1
ATOM 931 C C . ARG A 1 117 ? 24.289 -10.087 -15.355 1.00 95.50 117 ARG A C 1
ATOM 933 O O . ARG A 1 117 ? 24.380 -11.162 -14.764 1.00 95.50 117 ARG A O 1
ATOM 940 N N . PRO A 1 118 ? 24.405 -10.000 -16.693 1.00 93.19 118 PRO A N 1
ATOM 941 C CA . PRO A 1 118 ? 24.623 -11.172 -17.547 1.00 93.19 118 PRO A CA 1
ATOM 942 C C . PRO A 1 118 ? 25.876 -11.985 -17.190 1.00 93.19 118 PRO A C 1
ATOM 944 O O . PRO A 1 118 ? 25.942 -13.171 -17.493 1.00 93.19 118 PRO A O 1
ATOM 947 N N . TRP A 1 119 ? 26.853 -11.355 -16.534 1.00 93.69 119 TRP A N 1
ATOM 948 C CA . TRP A 1 119 ? 28.087 -11.983 -16.061 1.00 93.69 119 TRP A CA 1
ATOM 949 C C . TRP A 1 119 ? 27.941 -12.759 -14.740 1.00 93.69 119 TRP A C 1
ATOM 951 O O . TRP A 1 119 ? 28.864 -13.481 -14.376 1.00 93.69 119 TRP A O 1
ATOM 961 N N . ASP A 1 120 ? 26.830 -12.622 -14.005 1.00 94.31 120 ASP A N 1
ATOM 962 C CA . ASP A 1 120 ? 26.566 -13.385 -12.775 1.00 94.31 120 ASP A CA 1
ATOM 963 C C . ASP A 1 120 ? 25.485 -14.449 -13.041 1.00 94.31 120 ASP A C 1
ATOM 965 O O . ASP A 1 120 ? 24.303 -14.104 -13.144 1.00 94.31 120 ASP A O 1
ATOM 969 N N . PRO A 1 121 ? 25.843 -15.747 -13.104 1.00 91.56 121 PRO A N 1
ATOM 970 C CA . PRO A 1 121 ? 24.894 -16.835 -13.352 1.00 91.56 121 PRO A CA 1
ATOM 971 C C . PRO A 1 121 ? 23.775 -16.951 -12.310 1.00 91.56 121 PRO A C 1
ATOM 973 O O . PRO A 1 121 ? 22.746 -17.566 -12.578 1.00 91.56 121 PRO A O 1
ATOM 976 N N . ARG A 1 122 ? 23.964 -16.381 -11.113 1.00 93.12 122 ARG A N 1
ATOM 977 C CA . ARG A 1 122 ? 22.960 -16.388 -10.038 1.00 93.12 122 ARG A CA 1
ATOM 978 C C . ARG A 1 122 ? 21.979 -15.224 -10.157 1.00 93.12 122 ARG A C 1
ATOM 980 O O . ARG A 1 122 ? 20.987 -15.194 -9.431 1.00 93.12 122 ARG A O 1
ATOM 987 N N . CYS A 1 123 ? 22.258 -14.251 -11.024 1.00 94.31 123 CYS A N 1
ATOM 988 C CA . CYS A 1 123 ? 21.388 -13.105 -11.221 1.00 94.31 123 CYS A CA 1
ATOM 989 C C . CYS A 1 123 ? 20.115 -13.552 -11.962 1.00 94.31 123 CYS A C 1
ATOM 991 O O . CYS A 1 123 ? 20.205 -14.054 -13.088 1.00 94.31 123 CYS A O 1
ATOM 993 N N . PRO A 1 124 ? 18.929 -13.409 -11.346 1.00 94.62 124 PRO A N 1
ATOM 994 C CA . PRO A 1 124 ? 17.688 -13.882 -11.937 1.00 94.62 124 PRO A CA 1
ATOM 995 C C . PRO A 1 124 ? 17.343 -13.118 -13.219 1.00 94.62 124 PRO A C 1
ATOM 997 O O . PRO A 1 124 ? 17.676 -11.945 -13.396 1.00 94.62 124 PRO A O 1
ATOM 1000 N N . ARG A 1 125 ? 16.604 -13.791 -14.103 1.00 97.06 125 ARG A N 1
ATOM 1001 C CA . ARG A 1 125 ? 15.997 -13.158 -15.275 1.00 97.06 125 ARG A CA 1
ATOM 1002 C C . ARG A 1 125 ? 14.780 -12.349 -14.848 1.00 97.06 125 ARG A C 1
ATOM 1004 O O . ARG A 1 125 ? 13.901 -12.858 -14.142 1.00 97.06 125 ARG A O 1
ATOM 1011 N N . MET A 1 126 ? 14.735 -11.101 -15.292 1.00 97.25 126 MET A N 1
ATOM 1012 C CA . MET A 1 126 ? 13.659 -10.179 -14.962 1.00 97.25 126 MET A CA 1
ATOM 1013 C C . MET A 1 126 ? 12.369 -10.553 -15.687 1.00 97.25 126 MET A C 1
ATOM 1015 O O . MET A 1 126 ? 12.380 -11.029 -16.822 1.00 97.25 126 MET A O 1
ATOM 1019 N N . VAL A 1 127 ? 11.239 -10.298 -15.032 1.00 97.81 127 VAL A N 1
ATOM 1020 C CA . VAL A 1 127 ? 9.909 -10.455 -15.629 1.00 97.81 127 VAL A CA 1
ATOM 1021 C C . VAL A 1 127 ? 9.339 -9.071 -15.877 1.00 97.81 127 VAL A C 1
ATOM 1023 O O . VAL A 1 127 ? 8.957 -8.387 -14.935 1.00 97.81 127 VAL A O 1
ATOM 1026 N N . CYS A 1 128 ? 9.250 -8.669 -17.138 1.00 97.75 128 CYS A N 1
ATOM 1027 C CA . CYS A 1 128 ? 8.673 -7.385 -17.527 1.00 97.75 128 CYS A CA 1
ATOM 1028 C C . CYS A 1 128 ? 7.227 -7.574 -17.995 1.00 97.75 128 CYS A C 1
ATOM 1030 O O . CYS A 1 128 ? 6.947 -8.501 -18.759 1.00 97.75 128 CYS A O 1
ATOM 1032 N N . ARG A 1 129 ? 6.306 -6.728 -17.517 1.00 96.31 129 ARG A N 1
ATOM 1033 C CA . ARG A 1 129 ? 4.890 -6.695 -17.929 1.00 96.31 129 ARG A CA 1
ATOM 1034 C C . ARG A 1 129 ? 4.385 -5.255 -17.978 1.00 96.31 129 ARG A C 1
ATOM 1036 O O . ARG A 1 129 ? 4.805 -4.433 -17.161 1.00 96.31 129 ARG A O 1
ATOM 1043 N N . VAL A 1 130 ? 3.449 -4.968 -18.882 1.00 94.69 130 VAL A N 1
ATOM 1044 C CA . VAL A 1 130 ? 2.686 -3.711 -18.845 1.00 94.69 130 VAL A CA 1
ATOM 1045 C C . VAL A 1 130 ? 1.901 -3.650 -17.534 1.00 94.69 130 VAL A C 1
ATOM 1047 O O . VAL A 1 130 ? 1.315 -4.645 -17.106 1.00 94.69 130 VAL A O 1
ATOM 1050 N N . ARG A 1 131 ? 1.923 -2.490 -16.877 1.00 90.50 131 ARG A N 1
ATOM 1051 C CA . ARG A 1 131 ? 1.152 -2.207 -15.668 1.00 90.50 131 ARG A CA 1
ATOM 1052 C C . ARG A 1 131 ? 0.068 -1.194 -16.005 1.00 90.50 131 ARG A C 1
ATOM 1054 O O . ARG A 1 131 ? 0.326 0.010 -16.017 1.00 90.50 131 ARG A O 1
ATOM 1061 N N . HIS A 1 132 ? -1.155 -1.664 -16.204 1.00 84.88 132 HIS A N 1
ATOM 1062 C CA . HIS A 1 132 ? -2.289 -0.798 -16.501 1.00 84.88 132 HIS A CA 1
ATOM 1063 C C . HIS A 1 132 ? -2.727 0.006 -15.268 1.00 84.88 132 HIS A C 1
ATOM 1065 O O . HIS A 1 132 ? -2.322 -0.253 -14.126 1.00 84.88 132 HIS A O 1
ATOM 1071 N N . LYS A 1 133 ? -3.561 1.023 -15.494 1.00 74.38 133 LYS A N 1
ATOM 1072 C CA . LYS A 1 133 ? -4.168 1.821 -14.420 1.00 74.38 133 LYS A CA 1
ATOM 1073 C C . LYS A 1 133 ? -5.084 0.964 -13.542 1.00 74.38 133 LYS A C 1
ATOM 1075 O O . LYS A 1 133 ? -5.000 1.031 -12.318 1.00 74.38 133 LYS A O 1
ATOM 1080 N N . ASP A 1 134 ? -5.858 0.082 -14.167 1.00 70.12 134 ASP A N 1
ATOM 1081 C CA . ASP A 1 134 ? -6.798 -0.808 -13.478 1.00 70.12 134 ASP A CA 1
ATOM 1082 C C . ASP A 1 134 ? -6.106 -1.880 -12.628 1.00 70.12 134 ASP A C 1
ATOM 1084 O O . ASP A 1 134 ? -6.688 -2.405 -11.680 1.00 70.12 134 ASP A O 1
ATOM 1088 N N . ASP A 1 135 ? -4.836 -2.184 -12.897 1.00 71.69 135 ASP A N 1
ATOM 1089 C CA . ASP A 1 135 ? -4.096 -3.160 -12.099 1.00 71.69 135 ASP A CA 1
ATOM 1090 C C . ASP A 1 135 ? -3.824 -2.659 -10.674 1.00 71.69 135 ASP A C 1
ATOM 1092 O O . ASP A 1 135 ? -3.619 -3.464 -9.761 1.00 71.69 135 ASP A O 1
ATOM 1096 N N . ASP A 1 136 ? -3.806 -1.342 -10.446 1.00 65.00 136 ASP A N 1
ATOM 1097 C CA . ASP A 1 136 ? -3.728 -0.768 -9.095 1.00 65.00 136 ASP A CA 1
ATOM 1098 C C . ASP A 1 136 ? -5.007 -1.044 -8.308 1.00 65.00 136 ASP A C 1
ATOM 1100 O O . ASP A 1 136 ? -4.946 -1.284 -7.103 1.00 65.00 136 ASP A O 1
ATOM 1104 N N . LEU A 1 137 ? -6.146 -1.115 -9.002 1.00 62.22 137 LEU A N 1
ATOM 1105 C CA . LEU A 1 137 ? -7.428 -1.495 -8.415 1.00 62.22 137 LEU A CA 1
ATOM 1106 C C . LEU A 1 137 ? -7.469 -2.982 -8.057 1.00 62.22 137 LEU A C 1
ATOM 1108 O O . LEU A 1 137 ? -8.246 -3.373 -7.200 1.00 62.22 137 LEU A O 1
ATOM 1112 N N . ARG A 1 138 ? -6.636 -3.821 -8.679 1.00 61.88 138 ARG A N 1
ATOM 1113 C CA . ARG A 1 138 ? -6.594 -5.272 -8.424 1.00 61.88 138 ARG A CA 1
ATOM 1114 C C . ARG A 1 138 ? -5.414 -5.721 -7.568 1.00 61.88 138 ARG A C 1
ATOM 1116 O O . ARG A 1 138 ? -5.346 -6.888 -7.200 1.00 61.88 138 ARG A O 1
ATOM 1123 N N . ALA A 1 139 ? -4.473 -4.835 -7.251 1.00 61.44 139 ALA A N 1
ATOM 1124 C CA . ALA A 1 139 ? -3.269 -5.180 -6.501 1.00 61.44 139 ALA A CA 1
ATOM 1125 C C . ALA A 1 139 ? -3.218 -4.484 -5.136 1.00 61.44 139 ALA A C 1
ATOM 1127 O O . ALA A 1 139 ? -3.702 -3.370 -4.950 1.00 61.44 139 ALA A O 1
ATOM 1128 N N . GLY A 1 140 ? -2.560 -5.118 -4.161 1.00 67.06 140 GLY A N 1
ATOM 1129 C CA . GLY A 1 140 ? -2.436 -4.552 -2.816 1.00 67.06 140 GLY A CA 1
ATOM 1130 C C . GLY A 1 140 ? -3.794 -4.381 -2.133 1.00 67.06 140 GLY A C 1
ATOM 1131 O O . GLY A 1 140 ? -4.603 -5.300 -2.152 1.00 67.06 140 GLY A O 1
ATOM 1132 N N . VAL A 1 141 ? -4.040 -3.204 -1.551 1.00 68.44 141 VAL A N 1
ATOM 1133 C CA . VAL A 1 141 ? -5.329 -2.863 -0.917 1.00 68.44 141 VAL A CA 1
ATOM 1134 C C . VAL A 1 141 ? -6.459 -2.685 -1.930 1.00 68.44 141 VAL A C 1
ATOM 1136 O O . VAL A 1 141 ? -7.617 -2.803 -1.557 1.00 68.44 141 VAL A O 1
ATOM 1139 N N . GLY A 1 142 ? -6.147 -2.454 -3.213 1.00 64.19 142 GLY A N 1
ATOM 1140 C CA . GLY A 1 142 ? -7.147 -2.407 -4.282 1.00 64.19 142 GLY A CA 1
ATOM 1141 C C . GLY A 1 142 ? -7.931 -3.714 -4.385 1.00 64.19 142 GLY A C 1
ATOM 1142 O O . GLY A 1 142 ? -9.154 -3.689 -4.451 1.00 64.19 142 GLY A O 1
ATOM 1143 N N . ALA A 1 143 ? -7.241 -4.855 -4.268 1.00 63.50 143 ALA A N 1
ATOM 1144 C CA . ALA A 1 143 ? -7.877 -6.173 -4.265 1.00 63.50 143 ALA A CA 1
ATOM 1145 C C . ALA A 1 143 ? -8.922 -6.315 -3.147 1.00 63.50 143 ALA A C 1
ATOM 1147 O O . ALA A 1 143 ? -9.971 -6.915 -3.361 1.00 63.50 143 ALA A O 1
ATOM 1148 N N . GLN A 1 144 ? -8.654 -5.725 -1.976 1.00 65.06 144 GLN A N 1
ATOM 1149 C CA . GLN A 1 144 ? -9.593 -5.724 -0.851 1.00 65.06 144 GLN A CA 1
ATOM 1150 C C . GLN A 1 144 ? -10.820 -4.851 -1.121 1.00 65.06 144 GLN A C 1
ATOM 1152 O O . GLN A 1 144 ? -11.920 -5.144 -0.677 1.00 65.06 144 GLN A O 1
ATOM 1157 N N . ARG A 1 145 ? -10.631 -3.780 -1.892 1.00 67.19 145 ARG A N 1
ATOM 1158 C CA . ARG A 1 145 ? -11.688 -2.849 -2.309 1.00 67.19 145 ARG A CA 1
ATOM 1159 C C . ARG A 1 145 ? -12.512 -3.391 -3.483 1.00 67.19 145 ARG A C 1
ATOM 1161 O O . ARG A 1 145 ? -13.412 -2.705 -3.957 1.00 67.19 145 ARG A O 1
ATOM 1168 N N . GLY A 1 146 ? -12.170 -4.583 -3.981 1.00 59.56 146 GLY A N 1
ATOM 1169 C CA . GLY A 1 146 ? -12.800 -5.234 -5.119 1.00 59.56 146 GLY A CA 1
ATOM 1170 C C . GLY A 1 146 ? -14.243 -5.679 -4.863 1.00 59.56 146 GLY A C 1
ATOM 1171 O O . GLY A 1 146 ? -14.749 -5.703 -3.741 1.00 59.56 146 GLY A O 1
ATOM 1172 N N . VAL A 1 147 ? -14.917 -6.041 -5.954 1.00 60.25 147 VAL A N 1
ATOM 1173 C CA . VAL A 1 147 ? -16.329 -6.434 -5.975 1.00 60.25 147 VAL A CA 1
ATOM 1174 C C . VAL A 1 147 ? -16.563 -7.676 -5.111 1.00 60.25 147 VAL A C 1
ATOM 1176 O O . VAL A 1 147 ? -16.031 -8.743 -5.395 1.00 60.25 147 VAL A O 1
ATOM 1179 N N . GLY A 1 148 ? -17.413 -7.539 -4.093 1.00 72.44 148 GLY A N 1
ATOM 1180 C CA . GLY A 1 148 ? -18.047 -8.667 -3.416 1.00 72.44 148 GLY A CA 1
ATOM 1181 C C . GLY A 1 148 ? -17.533 -9.023 -2.025 1.00 72.44 148 GLY A C 1
ATOM 1182 O O . GLY A 1 148 ? -18.215 -9.807 -1.385 1.00 72.44 148 GLY A O 1
ATOM 1183 N N . MET A 1 149 ? -16.439 -8.443 -1.506 1.00 85.38 149 MET A N 1
ATOM 1184 C CA . MET A 1 149 ? -15.927 -8.782 -0.159 1.00 85.38 149 MET A CA 1
ATOM 1185 C C . MET A 1 149 ? -16.996 -8.616 0.930 1.00 85.38 149 MET A C 1
ATOM 1187 O O . MET A 1 149 ? -17.341 -9.577 1.612 1.00 85.38 149 MET A O 1
ATOM 1191 N N . HIS A 1 150 ? -17.566 -7.411 1.049 1.00 87.44 150 HIS A N 1
ATOM 1192 C CA . HIS A 1 150 ? -18.604 -7.117 2.042 1.00 87.44 150 HIS A CA 1
ATOM 1193 C C . HIS A 1 150 ? -19.845 -7.997 1.859 1.00 87.44 150 HIS A C 1
ATOM 1195 O O . HIS A 1 150 ? -20.447 -8.427 2.835 1.00 87.44 150 HIS A O 1
ATOM 1201 N N . ARG A 1 151 ? -20.227 -8.304 0.612 1.00 87.62 151 ARG A N 1
ATOM 1202 C CA . ARG A 1 151 ? -21.381 -9.176 0.339 1.00 87.62 151 ARG A CA 1
ATOM 1203 C C . ARG A 1 151 ? -21.118 -10.631 0.690 1.00 87.62 151 ARG A C 1
ATOM 1205 O O . ARG A 1 151 ? -21.973 -11.243 1.317 1.00 87.62 151 ARG A O 1
ATOM 1212 N N . ALA A 1 152 ? -19.955 -11.149 0.312 1.00 86.94 152 ALA A N 1
ATOM 1213 C CA . ALA A 1 152 ? -19.539 -12.510 0.611 1.00 86.94 152 ALA A CA 1
ATOM 1214 C C . ALA A 1 152 ? -19.469 -12.734 2.125 1.00 86.94 152 ALA A C 1
ATOM 1216 O O . ALA A 1 152 ? -19.955 -13.748 2.608 1.00 86.94 152 ALA A O 1
ATOM 1217 N N . TRP A 1 153 ? -18.954 -11.757 2.876 1.00 88.06 153 TRP A N 1
ATOM 1218 C CA . TRP A 1 153 ? -18.925 -11.815 4.337 1.00 88.06 153 TRP A CA 1
ATOM 1219 C C . TRP A 1 153 ? -20.332 -11.861 4.952 1.00 88.06 153 TRP A C 1
ATOM 1221 O O . TRP A 1 153 ? -20.612 -12.724 5.777 1.00 88.06 153 TRP A O 1
ATOM 1231 N N . VAL A 1 154 ? -21.255 -11.002 4.500 1.00 88.88 154 VAL A N 1
ATOM 1232 C CA . VAL A 1 154 ? -22.656 -11.033 4.969 1.00 88.88 154 VAL A CA 1
ATOM 1233 C C . VAL A 1 154 ? -23.343 -12.355 4.610 1.00 88.88 154 VAL A C 1
ATOM 1235 O O . VAL A 1 154 ? -24.140 -12.873 5.389 1.00 88.88 154 VAL A O 1
ATOM 1238 N N . GLU A 1 155 ? -23.068 -12.915 3.434 1.00 88.75 155 GLU A N 1
ATOM 1239 C CA . GLU A 1 155 ? -23.612 -14.215 3.037 1.00 88.75 155 GLU A CA 1
ATOM 1240 C C . GLU A 1 155 ? -23.054 -15.355 3.899 1.00 88.75 155 GLU A C 1
ATOM 1242 O O . GLU A 1 155 ? -23.818 -16.210 4.347 1.00 88.75 155 GLU A O 1
ATOM 1247 N N . GLN A 1 156 ? -21.755 -15.326 4.199 1.00 87.50 156 GLN A N 1
ATOM 1248 C CA . GLN A 1 156 ? -21.104 -16.279 5.094 1.00 87.50 156 GLN A CA 1
ATOM 1249 C C . GLN A 1 156 ? -21.677 -16.209 6.517 1.00 87.50 156 GLN A C 1
ATOM 1251 O O . GLN A 1 156 ? -21.987 -17.253 7.088 1.00 87.50 156 GLN A O 1
ATOM 1256 N N . GLN A 1 157 ? -21.888 -15.002 7.054 1.00 86.44 157 GLN A N 1
ATOM 1257 C CA . GLN A 1 157 ? -22.561 -14.770 8.340 1.00 86.44 157 GLN A CA 1
ATOM 1258 C C . GLN A 1 157 ? -23.958 -15.417 8.358 1.00 86.44 157 GLN A C 1
ATOM 1260 O O . GLN A 1 157 ? -24.247 -16.260 9.205 1.00 86.44 157 GLN A O 1
ATOM 1265 N N . LYS A 1 158 ? -24.792 -15.136 7.345 1.00 87.06 158 LYS A N 1
ATOM 1266 C CA . LYS A 1 158 ? -26.142 -15.724 7.223 1.00 87.06 158 LYS A CA 1
ATOM 1267 C C . LYS A 1 158 ? -26.127 -17.250 7.119 1.00 87.06 158 LYS A C 1
ATOM 1269 O O . LYS A 1 158 ? -27.050 -17.915 7.586 1.00 87.06 158 LYS A O 1
ATOM 1274 N N . GLN A 1 159 ? -25.127 -17.826 6.452 1.00 85.69 159 GLN A N 1
ATOM 1275 C CA . GLN A 1 159 ? -24.974 -19.280 6.364 1.00 85.69 159 GLN A CA 1
ATOM 1276 C C . GLN A 1 159 ? -24.535 -19.884 7.703 1.00 85.69 159 GLN A C 1
ATOM 1278 O O . GLN A 1 159 ? -25.055 -20.930 8.088 1.00 85.69 159 GLN A O 1
ATOM 1283 N N . ALA A 1 160 ? -23.632 -19.223 8.432 1.00 83.75 160 ALA A N 1
ATOM 1284 C CA . ALA A 1 160 ? -23.216 -19.650 9.763 1.00 83.75 160 ALA A CA 1
ATOM 1285 C C . ALA A 1 160 ? -24.402 -19.653 10.741 1.00 83.75 160 ALA A C 1
ATOM 1287 O O . ALA A 1 160 ? -24.642 -20.666 11.395 1.00 83.75 160 ALA A O 1
ATOM 1288 N N . GLU A 1 161 ? -25.210 -18.588 10.755 1.00 83.12 161 GLU A N 1
ATOM 1289 C CA . GLU A 1 161 ? -26.439 -18.497 11.559 1.00 83.12 161 GLU A CA 1
ATOM 1290 C C . GLU A 1 161 ? -27.434 -19.622 11.236 1.00 83.12 161 GLU A C 1
ATOM 1292 O O . GLU A 1 161 ? -27.974 -20.263 12.139 1.00 83.12 161 GLU A O 1
ATOM 1297 N N . LYS A 1 162 ? -27.644 -19.923 9.946 1.00 82.94 162 LYS A N 1
ATOM 1298 C CA . LYS A 1 162 ? -28.514 -21.032 9.516 1.00 82.94 162 LYS A CA 1
ATOM 1299 C C . LYS A 1 162 ? -28.007 -22.398 9.973 1.00 82.94 162 LYS A C 1
ATOM 1301 O O . LYS A 1 162 ? -28.821 -23.255 10.300 1.00 82.94 162 LYS A O 1
ATOM 1306 N N . ASN A 1 163 ? -26.692 -22.604 10.002 1.00 76.25 163 ASN A N 1
ATOM 1307 C CA . ASN A 1 163 ? -26.086 -23.863 10.440 1.00 76.25 163 ASN A CA 1
ATOM 1308 C C . ASN A 1 163 ? -26.108 -24.039 11.970 1.00 76.25 163 ASN A C 1
ATOM 1310 O O . ASN A 1 163 ? -26.022 -25.167 12.449 1.00 76.25 163 ASN A O 1
ATOM 1314 N N . LEU A 1 164 ? -26.241 -22.948 12.730 1.00 73.00 164 LEU A N 1
ATOM 1315 C CA . LEU A 1 164 ? -26.355 -22.949 14.194 1.00 73.00 164 LEU A CA 1
ATOM 1316 C C . LEU A 1 164 ? -27.804 -23.154 14.689 1.00 73.00 164 LEU A C 1
ATOM 1318 O O . LEU A 1 164 ? -28.012 -23.410 15.874 1.00 73.00 164 LEU A O 1
ATOM 1322 N N . SER A 1 165 ? -28.807 -23.079 13.805 1.00 64.00 165 SER A N 1
ATOM 1323 C CA . SER A 1 165 ? -30.214 -23.342 14.133 1.00 64.00 165 SER A CA 1
ATOM 1324 C C . SER A 1 165 ? -30.552 -24.842 14.000 1.00 64.00 165 SER A C 1
ATOM 1326 O O . SER A 1 165 ? -30.381 -25.408 12.916 1.00 64.00 165 SER A O 1
ATOM 1328 N N . PRO A 1 166 ? -31.052 -25.525 15.051 1.00 56.56 166 PRO A N 1
ATOM 1329 C CA . PRO A 1 166 ? -31.474 -26.917 14.937 1.00 56.56 166 PRO A CA 1
ATOM 1330 C C . PRO A 1 166 ? -32.735 -27.024 14.066 1.00 56.56 166 PRO A C 1
ATOM 1332 O O . PRO A 1 166 ? -33.785 -26.477 14.403 1.00 56.56 166 PRO A O 1
ATOM 1335 N N . LYS A 1 167 ? -32.645 -27.753 12.944 1.00 51.53 167 LYS A N 1
ATOM 1336 C CA . LYS A 1 167 ? -33.803 -28.097 12.101 1.00 51.53 167 LYS A CA 1
ATOM 1337 C C . LYS A 1 167 ? -34.834 -28.872 12.929 1.00 51.53 167 LYS A C 1
ATOM 1339 O O . LYS A 1 167 ? -34.593 -30.023 13.287 1.00 51.53 167 LYS A O 1
ATOM 1344 N N . ALA A 1 168 ? -35.998 -28.274 13.176 1.00 50.97 168 ALA A N 1
ATOM 1345 C CA . ALA A 1 168 ? -37.187 -29.031 13.554 1.00 50.97 168 ALA A CA 1
ATOM 1346 C C . ALA A 1 168 ? -37.564 -29.998 12.406 1.00 50.97 168 ALA A C 1
ATOM 1348 O O . ALA A 1 168 ? -37.399 -29.634 11.235 1.00 50.97 168 ALA A O 1
ATOM 1349 N N . PRO A 1 169 ? -38.038 -31.225 12.696 1.00 44.84 169 PRO A N 1
ATOM 1350 C CA . PRO A 1 169 ? -38.456 -32.164 11.661 1.00 44.84 169 PRO A CA 1
ATOM 1351 C C . PRO A 1 169 ? -39.678 -31.606 10.920 1.00 44.84 169 PRO A C 1
ATOM 1353 O O . PRO A 1 169 ? -40.697 -31.279 11.526 1.00 44.84 169 PRO A O 1
ATOM 1356 N N . ASN A 1 170 ? -39.541 -31.455 9.604 1.00 44.47 170 ASN A N 1
ATOM 1357 C CA . ASN A 1 170 ? -40.537 -30.856 8.724 1.00 44.47 170 ASN A CA 1
ATOM 1358 C C . ASN A 1 170 ? -41.617 -31.901 8.383 1.00 44.47 170 ASN A C 1
ATOM 1360 O O . ASN A 1 170 ? -41.304 -32.921 7.772 1.00 44.47 170 ASN A O 1
ATOM 1364 N N . LEU A 1 171 ? -42.869 -31.659 8.779 1.00 38.81 171 LEU A N 1
ATOM 1365 C CA . LEU A 1 171 ? -44.039 -32.369 8.253 1.00 38.81 171 LEU A CA 1
ATOM 1366 C C . LEU A 1 171 ? -44.362 -31.776 6.876 1.00 38.81 171 LEU A C 1
ATOM 1368 O O . LEU A 1 171 ? -44.779 -30.624 6.774 1.00 38.81 171 LEU A O 1
ATOM 1372 N N . GLU A 1 172 ? -44.113 -32.551 5.823 1.00 39.88 172 GLU A N 1
ATOM 1373 C CA . GLU A 1 172 ? -44.400 -32.187 4.434 1.00 39.88 172 GLU A CA 1
ATOM 1374 C C . GLU A 1 172 ? -45.907 -32.221 4.136 1.00 39.88 172 GLU A C 1
ATOM 1376 O O . GLU A 1 172 ? -46.606 -33.172 4.485 1.00 39.88 172 GLU A O 1
ATOM 1381 N N . LEU A 1 173 ? -46.386 -31.206 3.412 1.00 31.61 173 LEU A N 1
ATOM 1382 C CA . LEU A 1 173 ? -47.616 -31.242 2.617 1.00 31.61 173 LEU A CA 1
ATOM 1383 C C . LEU A 1 173 ? -47.310 -30.661 1.219 1.00 31.61 173 LEU A C 1
ATOM 1385 O O . LEU A 1 173 ? -46.485 -29.745 1.135 1.00 31.61 173 LEU A O 1
ATOM 1389 N N . PRO A 1 174 ? -47.914 -31.179 0.129 1.00 43.16 174 PRO A N 1
ATOM 1390 C CA . PRO A 1 174 ? -47.401 -30.997 -1.228 1.00 43.16 174 PRO A CA 1
ATOM 1391 C C . PRO A 1 174 ? -48.090 -29.890 -2.051 1.00 43.16 174 PRO A C 1
ATOM 1393 O O . PRO A 1 174 ? -49.282 -29.639 -1.905 1.00 43.16 174 PRO A O 1
ATOM 1396 N N . ASP A 1 175 ? -47.284 -29.358 -2.980 1.00 34.84 175 ASP A N 1
ATOM 1397 C CA . ASP A 1 175 ? -47.563 -28.798 -4.319 1.00 34.84 175 ASP A CA 1
ATOM 1398 C C . ASP A 1 175 ? -48.396 -27.516 -4.536 1.00 34.84 175 ASP A C 1
ATOM 1400 O O . ASP A 1 175 ? -49.579 -27.451 -4.218 1.00 34.84 175 ASP A O 1
ATOM 1404 N N . HIS A 1 176 ? -47.793 -26.537 -5.244 1.00 38.22 176 HIS A N 1
ATOM 1405 C CA . HIS A 1 176 ? -48.185 -26.139 -6.619 1.00 38.22 176 HIS A CA 1
ATOM 1406 C C . HIS A 1 176 ? -47.270 -25.031 -7.230 1.00 38.22 176 HIS A C 1
ATOM 1408 O O . HIS A 1 176 ? -46.475 -24.430 -6.509 1.00 38.22 176 HIS A O 1
ATOM 1414 N N . PRO A 1 177 ? -47.273 -24.806 -8.569 1.00 38.09 177 PRO A N 1
ATOM 1415 C CA . PRO A 1 177 ? -46.048 -24.821 -9.370 1.00 38.09 177 PRO A CA 1
ATOM 1416 C C . PRO A 1 177 ? -45.539 -23.460 -9.883 1.00 38.09 177 PRO A C 1
ATOM 1418 O O . PRO A 1 177 ? -46.260 -22.476 -10.008 1.00 38.09 177 PRO A O 1
ATOM 1421 N N . HIS A 1 178 ? -44.252 -23.491 -10.237 1.00 33.84 178 HIS A N 1
ATOM 1422 C CA . HIS A 1 178 ? -43.486 -22.675 -11.186 1.00 33.84 178 HIS A CA 1
ATOM 1423 C C . HIS A 1 178 ? -44.140 -21.444 -11.850 1.00 33.84 178 HIS A C 1
ATOM 1425 O O . HIS A 1 178 ? -44.926 -21.557 -12.786 1.00 33.84 178 HIS A O 1
ATOM 1431 N N . SER A 1 179 ? -43.587 -20.269 -11.528 1.00 28.83 179 SER A N 1
ATOM 1432 C CA . SER A 1 179 ? -43.454 -19.137 -12.452 1.00 28.83 179 SER A CA 1
ATOM 1433 C C . SER A 1 179 ? -41.969 -18.791 -12.583 1.00 28.83 179 SER A C 1
ATOM 1435 O O . SER A 1 179 ? -41.371 -18.182 -11.695 1.00 28.83 179 SER A O 1
ATOM 1437 N N . GLN A 1 180 ? -41.359 -19.221 -13.689 1.00 32.41 180 GLN A N 1
ATOM 1438 C CA . GLN A 1 180 ? -40.013 -18.821 -14.091 1.00 32.41 180 GLN A CA 1
ATOM 1439 C C . GLN A 1 180 ? -40.042 -17.358 -14.553 1.00 32.41 180 GLN A C 1
ATOM 1441 O O . GLN A 1 180 ? -40.396 -17.071 -15.692 1.00 32.41 180 GLN A O 1
ATOM 1446 N N . SER A 1 181 ? -39.639 -16.422 -13.692 1.00 27.55 181 SER A N 1
ATOM 1447 C CA . SER A 1 181 ? -39.215 -15.094 -14.142 1.00 27.55 181 SER A CA 1
ATOM 1448 C C . SER A 1 181 ? -37.707 -15.123 -14.373 1.00 27.55 181 SER A C 1
ATOM 1450 O O . SER A 1 181 ? -36.906 -15.037 -13.441 1.00 27.55 181 SER A O 1
ATOM 1452 N N . SER A 1 182 ? -37.326 -15.283 -15.636 1.00 30.73 182 SER A N 1
ATOM 1453 C CA . SER A 1 182 ? -35.967 -15.130 -16.142 1.00 30.73 182 SER A CA 1
ATOM 1454 C C . SER A 1 182 ? -35.435 -13.724 -15.842 1.00 30.73 182 SER A C 1
ATOM 1456 O O . SER A 1 182 ? -35.714 -12.778 -16.579 1.00 30.73 182 SER A O 1
ATOM 1458 N N . SER A 1 183 ? -34.656 -13.565 -14.770 1.00 30.80 183 SER A N 1
ATOM 1459 C CA . SER A 1 183 ? -33.912 -12.329 -14.533 1.00 30.80 183 SER A CA 1
ATOM 1460 C C . SER A 1 183 ? -32.692 -12.302 -15.452 1.00 30.80 183 SER A C 1
ATOM 1462 O O . SER A 1 183 ? -31.667 -12.939 -15.195 1.00 30.80 183 SER A O 1
ATOM 1464 N N . SER A 1 184 ? -32.848 -11.574 -16.553 1.00 29.56 184 SER A N 1
ATOM 1465 C CA . SER A 1 184 ? -31.811 -11.146 -17.486 1.00 29.56 184 SER A CA 1
ATOM 1466 C C . SER A 1 184 ? -30.536 -10.718 -16.758 1.00 29.56 184 SER A C 1
ATOM 1468 O O . SER A 1 184 ? -30.512 -9.718 -16.038 1.00 29.56 184 SER A O 1
ATOM 1470 N N . ASN A 1 185 ? -29.465 -11.476 -16.978 1.00 34.84 185 ASN A N 1
ATOM 1471 C CA . ASN A 1 185 ? -28.132 -11.213 -16.457 1.00 34.84 185 ASN A CA 1
ATOM 1472 C C . ASN A 1 185 ? -27.496 -10.053 -17.249 1.00 34.84 185 ASN A C 1
ATOM 1474 O O . ASN A 1 185 ? -26.635 -10.256 -18.105 1.00 34.84 185 ASN A O 1
ATOM 1478 N N . HIS A 1 186 ? -27.959 -8.825 -17.010 1.00 33.09 186 HIS A N 1
ATOM 1479 C CA . HIS A 1 186 ? -27.301 -7.629 -17.522 1.00 33.09 186 HIS A CA 1
ATOM 1480 C C . HIS A 1 186 ? -26.034 -7.383 -16.699 1.00 33.09 186 HIS A C 1
ATOM 1482 O O . HIS A 1 186 ? -26.063 -6.768 -15.637 1.00 33.09 186 HIS A O 1
ATOM 1488 N N . LYS A 1 187 ? -24.894 -7.861 -17.211 1.00 39.97 187 LYS A N 1
ATOM 1489 C CA . LYS A 1 187 ? -23.570 -7.387 -16.795 1.00 39.97 187 LYS A CA 1
ATOM 1490 C C . LYS A 1 187 ? -23.426 -5.930 -17.239 1.00 39.97 187 LYS A C 1
ATOM 1492 O O . LYS A 1 187 ? -22.882 -5.648 -18.303 1.00 39.97 187 LYS A O 1
ATOM 1497 N N . SER A 1 188 ? -23.954 -5.004 -16.445 1.00 34.06 188 SER A N 1
ATOM 1498 C CA . SER A 1 188 ? -23.725 -3.579 -16.642 1.00 34.06 188 SER A CA 1
ATOM 1499 C C . SER A 1 188 ? -22.270 -3.248 -16.312 1.00 34.06 188 SER A C 1
ATOM 1501 O O . SER A 1 188 ? -21.794 -3.456 -15.196 1.00 34.06 188 SER A O 1
ATOM 1503 N N . SER A 1 189 ? -21.584 -2.758 -17.338 1.00 38.12 189 SER A N 1
ATOM 1504 C CA . SER A 1 189 ? -20.348 -1.980 -17.330 1.00 38.12 189 SER A CA 1
ATOM 1505 C C . SER A 1 189 ? -19.969 -1.348 -15.975 1.00 38.12 189 SER A C 1
ATOM 1507 O O . SER A 1 189 ? -20.627 -0.430 -15.499 1.00 38.12 189 SER A O 1
ATOM 1509 N N . ALA A 1 190 ? -18.854 -1.821 -15.410 1.00 38.47 190 ALA A N 1
ATOM 1510 C CA . ALA A 1 190 ? -17.913 -1.072 -14.570 1.00 38.47 190 ALA A CA 1
ATOM 1511 C C . ALA A 1 190 ? -18.482 -0.155 -13.457 1.00 38.47 190 ALA A C 1
ATOM 1513 O O . ALA A 1 190 ? -18.172 1.033 -13.405 1.00 38.47 190 ALA A O 1
ATOM 1514 N N . SER A 1 191 ? -19.219 -0.708 -12.488 1.00 34.97 191 SER A N 1
ATOM 1515 C CA . SER A 1 191 ? -19.405 -0.068 -11.175 1.00 34.97 191 SER A CA 1
ATOM 1516 C C . SER A 1 191 ? -18.363 -0.604 -10.181 1.00 34.97 191 SER A C 1
ATOM 1518 O O . SER A 1 191 ? -18.504 -1.697 -9.632 1.00 34.97 191 SER A O 1
ATOM 1520 N N . PHE A 1 192 ? -17.289 0.158 -9.962 1.00 42.94 192 PHE A N 1
ATOM 1521 C CA . PHE A 1 192 ? -16.114 -0.229 -9.160 1.00 42.94 192 PHE A CA 1
ATOM 1522 C C . PHE A 1 192 ? -16.344 -0.324 -7.641 1.00 42.94 192 PHE A C 1
ATOM 1524 O O . PHE A 1 192 ? -15.423 -0.653 -6.901 1.00 42.94 192 PHE A O 1
ATOM 1531 N N . ALA A 1 193 ? -17.568 -0.104 -7.172 1.00 46.28 193 ALA A N 1
ATOM 1532 C CA . ALA A 1 193 ? -18.018 -0.541 -5.863 1.00 46.28 193 ALA A CA 1
ATOM 1533 C C . ALA A 1 193 ? -19.249 -1.404 -6.105 1.00 46.28 193 ALA A C 1
ATOM 1535 O O . ALA A 1 193 ? -20.320 -0.889 -6.413 1.00 46.28 193 ALA A O 1
ATOM 1536 N N . SER A 1 194 ? -19.121 -2.727 -5.994 1.00 51.75 194 SER A N 1
ATOM 1537 C CA . SER A 1 194 ? -20.326 -3.552 -6.023 1.00 51.75 194 SER A CA 1
ATOM 1538 C C . SER A 1 194 ? -21.245 -3.150 -4.884 1.00 51.75 194 SER A C 1
ATOM 1540 O O . SER A 1 194 ? -22.460 -3.257 -5.005 1.00 51.75 194 SER A O 1
ATOM 1542 N N . THR A 1 195 ? -20.675 -2.796 -3.733 1.00 67.44 195 THR A N 1
ATOM 1543 C CA . THR A 1 195 ? -21.396 -2.546 -2.489 1.00 67.44 195 THR A CA 1
ATOM 1544 C C . THR A 1 195 ? -21.904 -1.112 -2.486 1.00 67.44 195 THR A C 1
ATOM 1546 O O . THR A 1 195 ? -21.112 -0.172 -2.487 1.00 67.44 195 THR A O 1
ATOM 1549 N N . ASN A 1 196 ? -23.225 -0.948 -2.529 1.00 78.69 196 ASN A N 1
ATOM 1550 C CA . ASN A 1 196 ? -23.838 0.373 -2.475 1.00 78.69 196 ASN A CA 1
ATOM 1551 C C . ASN A 1 196 ? -23.817 0.913 -1.034 1.00 78.69 196 ASN A C 1
ATOM 1553 O O . ASN A 1 196 ? -23.618 0.174 -0.065 1.00 78.69 196 ASN A O 1
ATOM 1557 N N . SER A 1 197 ? -24.009 2.223 -0.897 1.00 79.88 197 SER A N 1
ATOM 1558 C CA . SER A 1 197 ? -23.972 2.898 0.402 1.00 79.88 197 SER A CA 1
ATOM 1559 C C . SER A 1 197 ? -25.007 2.344 1.383 1.00 79.88 197 SER A C 1
ATOM 1561 O O . SER A 1 197 ? -24.696 2.237 2.565 1.00 79.88 197 SER A O 1
ATOM 1563 N N . SER A 1 198 ? -26.200 1.962 0.915 1.00 83.06 198 SER A N 1
ATOM 1564 C CA . SER A 1 198 ? -27.264 1.413 1.766 1.00 83.06 198 SER A CA 1
ATOM 1565 C C . SER A 1 198 ? -26.904 0.046 2.351 1.00 83.06 198 SER A C 1
ATOM 1567 O O . SER A 1 198 ? -27.122 -0.187 3.537 1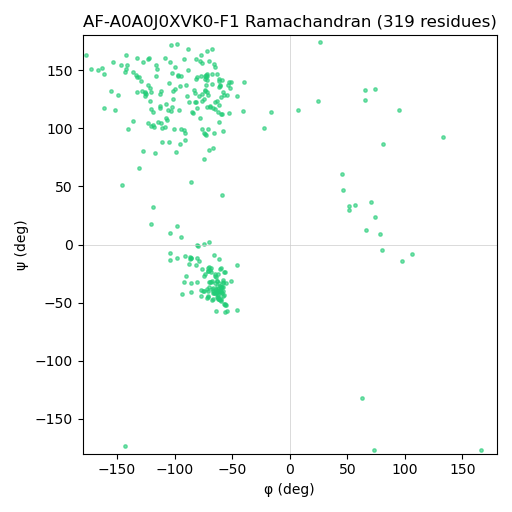.00 83.06 198 SER A O 1
ATOM 1569 N N . PHE A 1 199 ? -26.272 -0.830 1.567 1.00 87.38 199 PHE A N 1
ATOM 1570 C CA . PHE A 1 199 ? -25.779 -2.117 2.056 1.00 87.38 199 PHE A CA 1
ATOM 1571 C C . PHE A 1 199 ? -24.720 -1.939 3.147 1.00 87.38 199 PHE A C 1
ATOM 1573 O O . PHE A 1 199 ? -24.760 -2.631 4.162 1.00 87.38 199 PHE A O 1
ATOM 1580 N N . LEU A 1 200 ? -23.786 -0.999 2.957 1.00 88.00 200 LEU A N 1
ATOM 1581 C CA . LEU A 1 200 ? -22.744 -0.718 3.948 1.00 88.00 200 LEU A CA 1
ATOM 1582 C C . LEU A 1 200 ? -23.324 -0.164 5.253 1.00 88.00 200 LEU A C 1
ATOM 1584 O O . LEU A 1 200 ? -22.923 -0.615 6.319 1.00 88.00 200 LEU A O 1
ATOM 1588 N N . VAL A 1 201 ? -24.303 0.742 5.165 1.00 87.19 201 VAL A N 1
ATOM 1589 C CA . VAL A 1 201 ? -25.014 1.286 6.338 1.00 87.19 201 VAL A CA 1
ATOM 1590 C C . VAL A 1 201 ? -25.662 0.196 7.165 1.00 87.19 201 VAL A C 1
ATOM 1592 O O . VAL A 1 201 ? -25.587 0.229 8.389 1.00 87.19 201 VAL A O 1
ATOM 1595 N N . HIS A 1 202 ? -26.303 -0.760 6.498 1.00 88.19 202 HIS A N 1
ATOM 1596 C CA . HIS A 1 202 ? -27.065 -1.784 7.189 1.00 88.19 202 HIS A CA 1
ATOM 1597 C C . HIS A 1 202 ? -26.177 -2.874 7.803 1.00 88.19 202 HIS A C 1
ATOM 1599 O O . HIS A 1 202 ? -26.448 -3.330 8.908 1.00 88.19 202 HIS A O 1
ATOM 1605 N N . HIS A 1 203 ? -25.117 -3.288 7.105 1.00 89.62 203 HIS A N 1
ATOM 1606 C CA . HIS A 1 203 ? -24.332 -4.462 7.498 1.00 89.62 203 HIS A CA 1
ATOM 1607 C C . HIS A 1 203 ? -22.981 -4.151 8.150 1.00 89.62 203 HIS A C 1
ATOM 1609 O O . HIS A 1 203 ? -22.374 -5.050 8.721 1.00 89.62 203 HIS A O 1
ATOM 1615 N N . PHE A 1 204 ? -22.492 -2.910 8.071 1.00 91.50 204 PHE A N 1
ATOM 1616 C CA . PHE A 1 204 ? -21.169 -2.531 8.577 1.00 91.50 204 PHE A CA 1
ATOM 1617 C C . PHE A 1 204 ? -21.252 -1.276 9.455 1.00 91.50 204 PHE A C 1
ATOM 1619 O O . PHE A 1 204 ? -20.695 -0.231 9.097 1.00 91.50 204 PHE A O 1
ATOM 1626 N N . PRO A 1 205 ? -21.923 -1.350 10.623 1.00 91.94 205 PRO A N 1
ATOM 1627 C CA . PRO A 1 205 ? -22.022 -0.222 11.547 1.00 91.94 205 PRO A CA 1
ATOM 1628 C C . PRO A 1 205 ? -20.654 0.186 12.105 1.00 91.94 205 PRO A C 1
ATOM 1630 O O . PRO A 1 205 ? -20.451 1.363 12.388 1.00 91.94 205 PRO A O 1
ATOM 1633 N N . LYS A 1 206 ? -19.705 -0.754 12.205 1.00 94.19 206 LYS A N 1
ATOM 1634 C CA . LYS A 1 206 ? -18.314 -0.502 12.596 1.00 94.19 206 LYS A CA 1
ATOM 1635 C C . LYS A 1 206 ? -17.369 -0.953 11.492 1.00 94.19 206 LYS A C 1
ATOM 1637 O O . LYS A 1 206 ? -17.524 -2.050 10.957 1.00 94.19 206 LYS A O 1
ATOM 1642 N N . ARG A 1 207 ? -16.379 -0.124 11.156 1.00 93.88 207 ARG A N 1
ATOM 1643 C CA . ARG A 1 207 ? -15.328 -0.463 10.181 1.00 93.88 207 ARG A CA 1
ATOM 1644 C C . ARG A 1 207 ? -13.950 -0.101 10.716 1.00 93.88 207 ARG A C 1
ATOM 1646 O O . ARG A 1 207 ? -13.787 0.901 11.409 1.00 93.88 207 ARG A O 1
ATOM 1653 N N . TYR A 1 208 ? -12.958 -0.912 10.364 1.00 96.12 208 TYR A N 1
ATOM 1654 C CA . TYR A 1 208 ? -11.600 -0.829 10.896 1.00 96.12 208 TYR A CA 1
ATOM 1655 C C . TYR A 1 208 ? -10.594 -0.710 9.754 1.00 96.12 208 TYR A C 1
ATOM 1657 O O . TYR A 1 208 ? -10.610 -1.511 8.820 1.00 96.12 208 TYR A O 1
ATOM 1665 N N . PHE A 1 209 ? -9.686 0.263 9.839 1.00 96.00 209 PHE A N 1
ATOM 1666 C CA . PHE A 1 209 ? -8.661 0.494 8.822 1.00 96.00 209 PHE A CA 1
ATOM 1667 C C . PHE A 1 209 ? -7.269 0.568 9.440 1.00 96.00 209 PHE A C 1
ATOM 1669 O O . PHE A 1 209 ? -7.040 1.309 10.394 1.00 96.00 209 PHE A O 1
ATOM 1676 N N . ILE A 1 210 ? -6.310 -0.156 8.860 1.00 96.38 210 ILE A N 1
ATOM 1677 C CA . ILE A 1 210 ? -4.890 0.006 9.178 1.00 96.38 210 ILE A CA 1
ATOM 1678 C C . ILE A 1 210 ? -4.333 1.186 8.382 1.00 96.38 210 ILE A C 1
ATOM 1680 O O . ILE A 1 210 ? -4.344 1.165 7.148 1.00 96.38 210 ILE A O 1
ATOM 1684 N N . LEU A 1 211 ? -3.771 2.172 9.080 1.00 95.62 211 LEU A N 1
ATOM 1685 C CA . LEU A 1 211 ? -3.057 3.302 8.487 1.00 95.62 211 LEU A CA 1
ATOM 1686 C C . LEU A 1 211 ? -1.567 3.233 8.834 1.00 95.62 211 LEU A C 1
ATOM 1688 O O . LEU A 1 211 ? -1.168 3.036 9.987 1.00 95.62 211 LEU A O 1
ATOM 1692 N N . LYS A 1 212 ? -0.722 3.346 7.806 1.00 92.25 212 LYS A N 1
ATOM 1693 C CA . LYS A 1 212 ? 0.729 3.161 7.914 1.00 92.25 212 LYS A CA 1
ATOM 1694 C C . LYS A 1 212 ? 1.453 4.472 7.665 1.00 92.25 212 LYS A C 1
ATOM 1696 O O . LYS A 1 212 ? 1.424 5.003 6.559 1.00 92.25 212 LYS A O 1
ATOM 1701 N N . SER A 1 213 ? 2.190 4.922 8.676 1.00 91.56 213 SER A N 1
ATOM 1702 C CA . SER A 1 213 ? 3.077 6.074 8.544 1.00 91.56 213 SER A CA 1
ATOM 1703 C C . SER A 1 213 ? 4.476 5.676 8.068 1.00 91.56 213 SER A C 1
ATOM 1705 O O . SER A 1 213 ? 4.966 4.584 8.381 1.00 91.56 213 SER A O 1
ATOM 1707 N N . LEU A 1 214 ? 5.154 6.570 7.343 1.00 85.50 214 LEU A N 1
ATOM 1708 C CA . LEU A 1 214 ? 6.579 6.422 7.043 1.00 85.50 214 LEU A CA 1
ATOM 1709 C C . LEU A 1 214 ? 7.437 6.666 8.286 1.00 85.50 214 LEU A C 1
ATOM 1711 O O . LEU A 1 214 ? 8.423 5.948 8.473 1.00 85.50 214 LEU A O 1
ATOM 1715 N N . THR A 1 215 ? 7.052 7.631 9.125 1.00 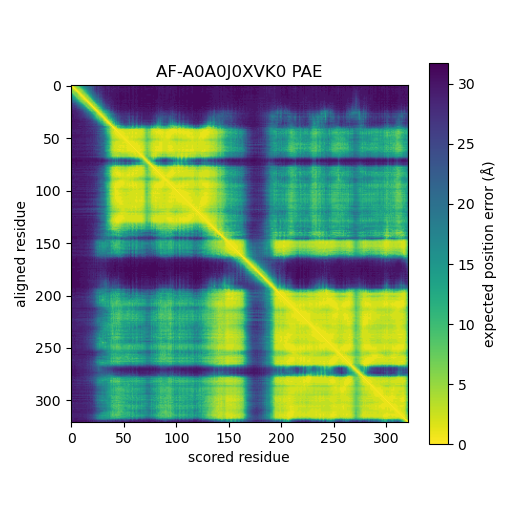85.25 215 THR A N 1
ATOM 1716 C CA . THR A 1 215 ? 7.805 8.028 10.317 1.00 85.25 215 THR A CA 1
ATOM 1717 C C . THR A 1 215 ? 6.934 8.016 11.573 1.00 85.25 215 THR A C 1
ATOM 1719 O O . THR A 1 215 ? 5.707 8.101 11.507 1.00 85.25 215 THR A O 1
ATOM 1722 N N . ILE A 1 216 ? 7.575 7.884 12.736 1.00 90.62 216 ILE A N 1
ATOM 1723 C CA . ILE A 1 216 ? 6.898 8.023 14.034 1.00 90.62 216 ILE A CA 1
ATOM 1724 C C . ILE A 1 216 ? 6.510 9.489 14.277 1.00 90.62 216 ILE A C 1
ATOM 1726 O O . ILE A 1 216 ? 5.451 9.742 14.838 1.00 90.62 216 ILE A O 1
ATOM 1730 N N . SER A 1 217 ? 7.301 10.443 13.775 1.00 91.19 217 SER A N 1
ATOM 1731 C CA . SER A 1 217 ? 7.035 11.877 13.930 1.00 91.19 217 SER A CA 1
ATOM 1732 C C . SER A 1 217 ? 5.666 12.282 13.373 1.00 91.19 217 SER A C 1
ATOM 1734 O O . SER A 1 217 ? 4.952 13.026 14.038 1.00 91.19 217 SER A O 1
ATOM 1736 N N . ASP A 1 218 ? 5.252 11.725 12.228 1.00 92.31 218 ASP A N 1
ATOM 1737 C CA . ASP A 1 218 ? 3.913 11.975 11.665 1.00 92.31 218 ASP A CA 1
ATOM 1738 C C . ASP A 1 218 ? 2.788 11.495 12.611 1.00 92.31 218 ASP A C 1
ATOM 1740 O O . ASP A 1 218 ? 1.708 12.080 12.664 1.00 92.31 218 ASP A O 1
ATOM 1744 N N . LEU A 1 219 ? 3.023 10.417 13.372 1.00 95.38 219 LEU A N 1
ATOM 1745 C CA . LEU A 1 219 ? 2.057 9.882 14.341 1.00 95.38 219 LEU A CA 1
ATOM 1746 C C . LEU A 1 219 ? 1.996 10.745 15.603 1.00 95.38 219 LEU A C 1
ATOM 1748 O O . LEU A 1 219 ? 0.916 10.995 16.128 1.00 95.38 219 LEU A O 1
ATOM 1752 N N . GLU A 1 220 ? 3.142 11.230 16.073 1.00 96.06 220 GLU A N 1
ATOM 1753 C CA . GLU A 1 220 ? 3.211 12.175 17.189 1.00 96.06 220 GLU A CA 1
ATOM 1754 C C . GLU A 1 220 ? 2.538 13.508 16.838 1.00 96.06 220 GLU A C 1
ATOM 1756 O O . GLU A 1 220 ? 1.851 14.093 17.674 1.00 96.06 220 GLU A O 1
ATOM 1761 N N . GLU A 1 221 ? 2.690 13.985 15.600 1.00 95.00 221 GLU A N 1
ATOM 1762 C CA . GLU A 1 221 ? 1.975 15.163 15.108 1.00 95.00 221 GLU A CA 1
ATOM 1763 C C . GLU A 1 221 ? 0.462 14.921 15.062 1.00 95.00 221 GLU A C 1
ATOM 1765 O O . GLU A 1 221 ? -0.307 15.772 15.511 1.00 95.00 221 GLU A O 1
ATOM 1770 N N . ALA A 1 222 ? 0.020 13.741 14.621 1.00 95.69 222 ALA A N 1
ATOM 1771 C CA . ALA A 1 222 ? -1.392 13.362 14.631 1.00 95.69 222 ALA A CA 1
ATOM 1772 C C . ALA A 1 222 ? -1.991 13.279 16.046 1.00 95.69 222 ALA A C 1
ATOM 1774 O O . ALA A 1 222 ? -3.171 13.573 16.245 1.00 95.69 222 ALA A O 1
ATOM 1775 N N . VAL A 1 223 ? -1.185 12.911 17.048 1.00 97.12 223 VAL A N 1
ATOM 1776 C CA . VAL A 1 223 ? -1.573 12.992 18.467 1.00 97.12 223 VAL A CA 1
ATOM 1777 C C . VAL A 1 223 ? -1.738 14.441 18.909 1.00 97.12 223 VAL A C 1
ATOM 1779 O O . VAL A 1 223 ? -2.743 14.772 19.527 1.00 97.12 223 VAL A O 1
ATOM 1782 N N . LYS A 1 224 ? -0.784 15.315 18.571 1.00 97.12 224 LYS A N 1
ATOM 1783 C CA . LYS A 1 224 ? -0.809 16.732 18.976 1.00 97.12 224 LYS A CA 1
ATOM 1784 C C . LYS A 1 224 ? -1.948 17.517 18.328 1.00 97.12 224 LYS A C 1
ATOM 1786 O O . LYS A 1 224 ? -2.508 18.408 18.954 1.00 97.12 224 LYS A O 1
ATOM 1791 N N . THR A 1 225 ? -2.249 17.216 17.069 1.00 94.94 225 THR A N 1
ATOM 1792 C CA . THR A 1 225 ? -3.209 17.970 16.247 1.00 94.94 225 THR A CA 1
ATOM 1793 C C . THR A 1 225 ? -4.593 17.334 16.195 1.00 94.94 225 THR A C 1
ATOM 1795 O O . THR A 1 225 ? -5.517 17.967 15.694 1.00 94.94 225 THR A O 1
ATOM 1798 N N . CYS A 1 226 ? -4.740 16.091 16.672 1.00 95.62 226 CYS A N 1
ATOM 1799 C CA . CYS A 1 226 ? -5.937 15.268 16.479 1.00 95.62 226 CYS A CA 1
ATOM 1800 C C . CYS A 1 226 ? -6.362 15.174 15.004 1.00 95.62 226 CYS A C 1
ATOM 1802 O O . CYS A 1 226 ? -7.545 15.083 14.693 1.00 95.62 226 CYS A O 1
ATOM 1804 N N . GLN A 1 227 ? -5.396 15.195 14.083 1.00 93.06 227 GLN A N 1
ATOM 1805 C CA . GLN A 1 227 ? -5.643 15.216 12.645 1.00 93.06 227 GLN A CA 1
ATOM 1806 C C . GLN A 1 227 ? -4.812 14.165 11.917 1.00 93.06 227 GLN A C 1
ATOM 1808 O O . GLN A 1 227 ? -3.652 13.923 12.244 1.00 93.06 227 GLN A O 1
ATOM 1813 N N . TRP A 1 228 ? -5.388 13.566 10.874 1.00 93.06 228 TRP A N 1
ATOM 1814 C CA . TRP A 1 228 ? -4.688 12.645 9.988 1.00 93.06 228 TRP A CA 1
ATOM 1815 C C . TRP A 1 228 ? -4.794 13.049 8.525 1.00 93.06 228 TRP A C 1
ATOM 1817 O O . TRP A 1 228 ? -5.880 13.208 7.963 1.00 93.06 228 TRP A O 1
ATOM 1827 N N . LYS A 1 229 ? -3.637 13.131 7.870 1.00 89.31 229 LYS A N 1
ATOM 1828 C CA . LYS A 1 229 ? -3.534 13.263 6.417 1.00 89.31 229 LYS A CA 1
ATOM 1829 C C . LYS A 1 229 ? -3.168 11.902 5.844 1.00 89.31 229 LYS A C 1
ATOM 1831 O O . LYS A 1 229 ? -2.115 11.354 6.149 1.00 89.31 229 LYS A O 1
ATOM 1836 N N . THR A 1 230 ? -4.037 11.355 5.003 1.00 86.19 230 THR A N 1
ATOM 1837 C CA . THR A 1 230 ? -3.784 10.086 4.310 1.00 86.19 230 THR A CA 1
ATOM 1838 C C . THR A 1 230 ? -3.399 10.316 2.849 1.00 86.19 230 THR A C 1
ATOM 1840 O O . THR A 1 230 ? -3.488 11.425 2.318 1.00 86.19 230 THR A O 1
ATOM 1843 N N . GLN A 1 231 ? -2.977 9.253 2.171 1.00 78.62 231 GLN A N 1
ATOM 1844 C CA . GLN A 1 231 ? -2.692 9.289 0.742 1.00 78.62 231 GLN A CA 1
ATOM 1845 C C . GLN A 1 231 ? -3.983 9.502 -0.063 1.00 78.62 231 GLN A C 1
ATOM 1847 O O . GLN A 1 231 ? -5.041 8.984 0.291 1.00 78.62 231 GLN A O 1
ATOM 1852 N N . ARG A 1 232 ? -3.900 10.206 -1.201 1.00 76.75 232 ARG A N 1
ATOM 1853 C CA . ARG A 1 232 ? -5.074 10.567 -2.030 1.00 76.75 232 ARG A CA 1
ATOM 1854 C C . ARG A 1 232 ? -5.987 9.391 -2.388 1.00 76.75 232 ARG A C 1
ATOM 1856 O O . ARG A 1 232 ? -7.184 9.574 -2.536 1.00 76.75 232 ARG A O 1
ATOM 1863 N N . HIS A 1 233 ? -5.434 8.187 -2.532 1.00 72.19 233 HIS A N 1
ATOM 1864 C CA . HIS A 1 233 ? -6.207 6.992 -2.877 1.00 72.19 233 HIS A CA 1
ATOM 1865 C C . HIS A 1 233 ? -6.965 6.371 -1.688 1.00 72.19 233 HIS A C 1
ATOM 1867 O O . HIS A 1 233 ? -7.817 5.509 -1.895 1.00 72.19 233 HIS A O 1
ATOM 1873 N N . ASN A 1 234 ? -6.645 6.752 -0.450 1.00 84.81 234 ASN A N 1
ATOM 1874 C CA . ASN A 1 234 ? -7.327 6.288 0.762 1.00 84.81 234 ASN A CA 1
ATOM 1875 C C . ASN A 1 234 ? -8.471 7.211 1.159 1.00 84.81 234 ASN A C 1
ATOM 1877 O O . ASN A 1 234 ? -9.484 6.726 1.650 1.00 84.81 234 ASN A O 1
ATOM 1881 N N . GLN A 1 235 ? -8.329 8.511 0.890 1.00 84.38 235 GLN A N 1
ATOM 1882 C CA . GLN A 1 235 ? -9.345 9.522 1.168 1.00 84.38 235 GLN A CA 1
ATOM 1883 C C . GLN A 1 235 ? -10.766 9.102 0.741 1.00 84.38 235 GLN A C 1
ATOM 1885 O O . GLN A 1 235 ? -11.608 8.999 1.626 1.00 84.38 235 GLN A O 1
ATOM 1890 N N . PRO A 1 236 ? -11.039 8.735 -0.530 1.00 80.81 236 PRO A N 1
ATOM 1891 C CA . PRO A 1 236 ? -12.386 8.332 -0.946 1.00 80.81 236 PRO A CA 1
ATOM 1892 C C . PRO A 1 236 ? -12.963 7.144 -0.165 1.00 80.81 236 PRO A C 1
ATOM 1894 O O . PRO A 1 236 ? -14.173 7.051 0.021 1.00 80.81 236 PRO A O 1
ATOM 1897 N N . ILE A 1 237 ? -12.108 6.218 0.275 1.00 85.38 237 ILE A N 1
ATOM 1898 C CA . I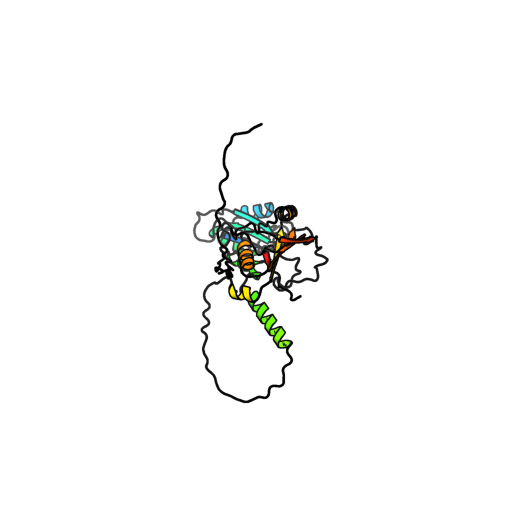LE A 1 237 ? -12.526 5.010 0.992 1.00 85.38 237 ILE A CA 1
ATOM 1899 C C . ILE A 1 237 ? -12.876 5.341 2.439 1.00 85.38 237 ILE A C 1
ATOM 1901 O O . ILE A 1 237 ? -13.906 4.890 2.936 1.00 85.38 237 ILE A O 1
ATOM 1905 N N . LEU A 1 238 ? -12.039 6.144 3.098 1.00 88.50 238 LEU A N 1
ATOM 1906 C CA . LEU A 1 238 ? -12.295 6.599 4.462 1.00 88.50 238 LEU A CA 1
ATOM 1907 C C . LEU A 1 238 ? -13.498 7.546 4.511 1.00 88.50 238 LEU A C 1
ATOM 1909 O O . LEU A 1 238 ? -14.324 7.407 5.403 1.00 88.50 238 LEU A O 1
ATOM 1913 N N . ASP A 1 239 ? -13.662 8.422 3.514 1.00 86.44 239 ASP A N 1
ATOM 1914 C CA . ASP A 1 239 ? -14.853 9.264 3.365 1.00 86.44 239 ASP A CA 1
ATOM 1915 C C . ASP A 1 239 ? -16.115 8.413 3.215 1.00 86.44 239 ASP A C 1
ATOM 1917 O O . ASP A 1 239 ? -17.113 8.645 3.899 1.00 86.44 239 ASP A O 1
ATOM 1921 N N . GLN A 1 240 ? -16.088 7.405 2.334 1.00 86.06 240 GLN A N 1
ATOM 1922 C CA . GLN A 1 240 ? -17.217 6.495 2.179 1.00 86.06 240 GLN A CA 1
ATOM 1923 C C . GLN A 1 240 ? -17.508 5.778 3.494 1.00 86.06 240 GLN A C 1
ATOM 1925 O O . GLN A 1 240 ? -18.666 5.752 3.885 1.00 86.06 240 GLN A O 1
ATOM 1930 N N . ALA A 1 241 ? -16.489 5.245 4.175 1.00 89.50 241 ALA A N 1
ATOM 1931 C CA . ALA A 1 241 ? -16.645 4.544 5.442 1.00 89.50 241 ALA A CA 1
ATOM 1932 C C . ALA A 1 241 ? -17.232 5.436 6.534 1.00 89.50 241 ALA A C 1
ATOM 1934 O O . ALA A 1 241 ? -18.199 5.036 7.170 1.00 89.50 241 ALA A O 1
ATOM 1935 N N . PHE A 1 242 ? -16.704 6.650 6.694 1.00 88.75 242 PHE A N 1
ATOM 1936 C CA . PHE A 1 242 ? -17.185 7.621 7.674 1.00 88.75 242 PHE A CA 1
ATOM 1937 C C . PHE A 1 242 ? -18.639 7.981 7.442 1.00 88.75 242 PHE A C 1
ATOM 1939 O O . PHE A 1 242 ? -19.434 8.082 8.366 1.00 88.75 242 PHE A O 1
ATOM 1946 N N . ARG A 1 243 ? -19.009 8.127 6.171 1.00 86.69 243 ARG A N 1
ATOM 1947 C CA . ARG A 1 243 ? -20.403 8.270 5.819 1.00 86.69 243 ARG A CA 1
ATOM 1948 C C . ARG A 1 243 ? -21.118 6.948 6.218 1.00 86.69 243 ARG A C 1
ATOM 1950 O O . ARG A 1 243 ? -22.128 7.005 6.906 1.00 86.69 243 ARG A O 1
ATOM 1957 N N . THR A 1 244 ? -20.695 5.777 5.725 1.00 88.25 244 THR A N 1
ATOM 1958 C CA . THR A 1 244 ? -21.505 4.530 5.691 1.00 88.25 244 THR A CA 1
ATOM 1959 C C . THR A 1 244 ? -21.553 3.746 6.983 1.00 88.25 244 THR A C 1
ATOM 1961 O O . THR A 1 244 ? -22.196 2.706 6.999 1.00 88.25 244 THR A O 1
ATOM 1964 N N . SER A 1 245 ? -20.888 4.200 8.029 1.00 90.19 245 SER A N 1
ATOM 1965 C CA . SER A 1 245 ? -20.748 3.455 9.270 1.00 90.19 245 SER A CA 1
ATOM 1966 C C . SER A 1 245 ? -20.971 4.389 10.445 1.00 90.19 245 SER A C 1
ATOM 1968 O O . SER A 1 245 ? -20.670 5.575 10.366 1.00 90.19 245 SER A O 1
ATOM 1970 N N . GLN A 1 246 ? -21.509 3.846 11.532 1.00 90.81 246 GLN A N 1
ATOM 1971 C CA . GLN A 1 246 ? -21.686 4.582 12.781 1.00 90.81 246 GLN A CA 1
ATOM 1972 C C . GLN A 1 246 ? -20.330 4.847 13.438 1.00 90.81 246 GLN A C 1
ATOM 1974 O O . GLN A 1 246 ? -20.109 5.907 14.008 1.00 90.81 246 GLN A O 1
ATOM 1979 N N . GLU A 1 247 ? -19.402 3.891 13.337 1.00 92.94 247 GLU A N 1
ATOM 1980 C CA . GLU A 1 247 ? -18.060 4.023 13.888 1.00 92.94 247 GLU A CA 1
ATOM 1981 C C . GLU A 1 247 ? -16.997 3.612 12.870 1.00 92.94 247 GLU A C 1
ATOM 1983 O O . GLU A 1 247 ? -17.045 2.532 12.275 1.00 92.94 247 GLU A O 1
ATOM 1988 N N . VAL A 1 248 ? -15.988 4.466 12.703 1.00 94.69 248 VAL A N 1
ATOM 1989 C CA . VAL A 1 248 ? -14.800 4.157 11.905 1.00 94.69 248 VAL A CA 1
ATOM 1990 C C . VAL A 1 248 ? -13.570 4.257 12.787 1.00 94.69 248 VAL A C 1
ATOM 1992 O O . VAL A 1 248 ? -13.240 5.336 13.281 1.00 94.69 248 VAL A O 1
ATOM 1995 N N . TYR A 1 249 ? -12.882 3.131 12.957 1.00 97.00 249 TYR A N 1
ATOM 1996 C CA . TYR A 1 249 ? -11.648 3.034 13.723 1.00 97.00 249 TYR A CA 1
ATOM 1997 C C . TYR A 1 249 ? -10.434 2.993 12.802 1.00 97.00 249 TYR A C 1
ATOM 1999 O O . TYR A 1 249 ? -10.363 2.216 11.847 1.00 97.00 249 TYR A O 1
ATOM 2007 N N . LEU A 1 250 ? -9.445 3.812 13.134 1.00 97.31 250 LEU A N 1
ATOM 2008 C CA . LEU A 1 250 ? -8.174 3.925 12.438 1.00 97.31 250 LEU A CA 1
ATOM 2009 C C . LEU A 1 250 ? -7.072 3.399 13.361 1.00 97.31 250 LEU A C 1
ATOM 2011 O O . LEU A 1 250 ? -6.848 3.936 14.445 1.00 97.31 250 LEU A O 1
ATOM 2015 N N . ILE A 1 251 ? -6.399 2.329 12.942 1.00 97.94 251 ILE A N 1
ATOM 2016 C CA . ILE A 1 251 ? -5.329 1.661 13.689 1.00 97.94 251 ILE A CA 1
ATOM 2017 C C . ILE A 1 251 ? -3.996 2.073 13.070 1.00 97.94 251 ILE A C 1
ATOM 2019 O O . ILE A 1 251 ? -3.691 1.736 11.923 1.00 97.94 251 ILE A O 1
ATOM 2023 N N . PHE A 1 252 ? -3.187 2.794 13.836 1.00 97.94 252 PHE A N 1
ATOM 2024 C CA . PHE A 1 252 ? -1.964 3.412 13.350 1.00 97.94 252 PHE A CA 1
ATOM 2025 C C . PHE A 1 252 ? -0.733 2.565 13.653 1.00 97.94 252 PHE A C 1
ATOM 2027 O O . PHE A 1 252 ? -0.599 1.960 14.717 1.00 97.94 252 PHE A O 1
ATOM 2034 N N . GLY A 1 253 ? 0.238 2.583 12.745 1.00 96.12 253 GLY A N 1
ATOM 2035 C CA . GLY A 1 253 ? 1.591 2.134 13.059 1.00 96.12 253 GLY A CA 1
ATOM 2036 C C . GLY A 1 253 ? 2.618 2.655 12.069 1.00 96.12 253 GLY A C 1
ATOM 2037 O O . GLY A 1 253 ? 2.345 2.740 10.871 1.00 96.12 253 GLY A O 1
ATOM 2038 N N . ALA A 1 254 ? 3.832 2.920 12.538 1.00 90.94 254 ALA A N 1
ATOM 2039 C CA . ALA A 1 254 ? 4.927 3.341 11.676 1.00 90.94 254 ALA A CA 1
ATOM 2040 C C . ALA A 1 254 ? 5.536 2.155 10.908 1.00 90.94 254 ALA A C 1
ATOM 2042 O O . ALA A 1 254 ? 5.396 0.977 11.263 1.00 90.94 254 ALA A O 1
ATOM 2043 N N . ASN A 1 255 ? 6.191 2.445 9.793 1.00 84.62 255 ASN A N 1
ATOM 2044 C CA . ASN A 1 255 ? 6.959 1.457 9.055 1.00 84.62 255 ASN A CA 1
ATOM 2045 C C . ASN A 1 255 ? 8.255 1.136 9.804 1.00 84.62 255 ASN A C 1
ATOM 2047 O O . ASN A 1 255 ? 8.993 2.036 10.184 1.00 84.62 255 ASN A O 1
ATOM 2051 N N . ARG A 1 256 ? 8.564 -0.162 9.939 1.00 85.31 256 ARG A N 1
ATOM 2052 C CA . ARG A 1 256 ? 9.761 -0.682 10.634 1.00 85.31 256 ARG A CA 1
ATOM 2053 C C . ARG A 1 256 ? 9.809 -0.435 12.155 1.00 85.31 256 ARG A C 1
ATOM 2055 O O . ARG A 1 256 ? 10.850 -0.688 12.739 1.00 85.31 256 ARG A O 1
ATOM 2062 N N . SER A 1 257 ? 8.713 -0.022 12.799 1.00 91.69 257 SER A N 1
ATOM 2063 C CA . SER A 1 257 ? 8.652 0.096 14.270 1.00 91.69 257 SER A CA 1
ATOM 2064 C C . SER A 1 257 ? 8.551 -1.254 14.990 1.00 91.69 257 SER A C 1
ATOM 2066 O O . SER A 1 257 ? 8.957 -1.373 16.135 1.00 91.69 257 SER A O 1
ATOM 2068 N N . GLY A 1 258 ? 7.998 -2.281 14.333 1.00 93.75 258 GLY A N 1
ATOM 2069 C CA . GLY A 1 258 ? 7.730 -3.579 14.972 1.00 93.75 258 GLY A CA 1
ATOM 2070 C C . GLY A 1 258 ? 6.478 -3.598 15.862 1.00 93.75 258 GLY A C 1
ATOM 2071 O O . GLY A 1 258 ? 6.228 -4.586 16.554 1.00 93.75 258 GLY A O 1
ATOM 2072 N N . GLU A 1 259 ? 5.673 -2.536 15.823 1.00 96.50 259 GLU A N 1
ATOM 2073 C CA . GLU A 1 259 ? 4.508 -2.350 16.687 1.00 96.50 259 GLU A CA 1
ATOM 2074 C C . GLU A 1 259 ? 3.437 -1.455 16.051 1.00 96.50 259 GLU A C 1
ATOM 2076 O O . GLU A 1 259 ? 3.716 -0.632 15.168 1.00 96.50 259 GLU A O 1
ATOM 2081 N N . PHE A 1 260 ? 2.198 -1.615 16.517 1.00 97.81 260 PHE A N 1
ATOM 2082 C CA . PHE A 1 260 ? 1.160 -0.603 16.348 1.00 97.81 260 PHE A CA 1
ATOM 2083 C C . PHE A 1 260 ? 1.396 0.524 17.349 1.00 97.81 260 PHE A C 1
ATOM 2085 O O . PHE A 1 260 ? 1.830 0.268 18.465 1.00 97.81 260 PHE A O 1
ATOM 2092 N N . PHE A 1 261 ? 1.098 1.754 16.950 1.00 97.94 261 PHE A N 1
ATOM 2093 C CA . PHE A 1 261 ? 1.285 2.952 17.768 1.00 97.94 261 PHE A CA 1
ATOM 2094 C C . PHE A 1 261 ? 0.085 3.207 18.690 1.00 97.94 261 PHE A C 1
ATOM 2096 O O . PHE A 1 261 ? 0.230 3.565 19.856 1.00 97.94 261 PHE A O 1
ATOM 2103 N N . GLY A 1 262 ? -1.118 2.998 18.161 1.00 97.69 262 GLY A N 1
ATOM 2104 C CA . GLY A 1 262 ? -2.372 3.289 18.838 1.00 97.69 262 GLY A CA 1
ATOM 2105 C C . GLY A 1 262 ? -3.537 3.253 17.858 1.00 97.69 262 GLY A C 1
ATOM 2106 O O . GLY A 1 262 ? -3.352 2.944 16.678 1.00 97.69 262 GLY A O 1
ATOM 2107 N N . TYR A 1 263 ? -4.733 3.574 18.336 1.00 98.06 263 TYR A N 1
ATOM 2108 C CA . TYR A 1 263 ? -5.917 3.676 17.492 1.00 98.06 263 TYR A CA 1
ATOM 2109 C C . TYR A 1 263 ? -6.827 4.831 17.916 1.00 98.06 263 TYR A C 1
ATOM 2111 O O . TYR A 1 263 ? -6.873 5.230 19.085 1.00 98.06 263 TYR A O 1
ATOM 2119 N N . ALA A 1 264 ? -7.545 5.363 16.933 1.00 97.75 264 ALA A N 1
ATOM 2120 C CA . ALA A 1 264 ? -8.485 6.466 17.078 1.00 97.75 264 ALA A CA 1
ATOM 2121 C C . ALA A 1 264 ? -9.803 6.143 16.367 1.00 97.75 264 ALA A C 1
ATOM 2123 O O . ALA A 1 264 ? -9.841 5.287 15.483 1.00 97.75 264 ALA A O 1
ATOM 2124 N N . LYS A 1 265 ? -10.870 6.843 16.741 1.00 95.75 265 LYS A N 1
ATOM 2125 C CA . LYS A 1 265 ? -12.158 6.863 16.045 1.00 95.75 265 LYS A CA 1
ATOM 2126 C C . LYS A 1 265 ? -12.276 8.163 15.237 1.00 95.75 265 LYS A C 1
ATOM 2128 O O . LYS A 1 265 ? -11.743 9.190 15.653 1.00 95.75 265 LYS A O 1
ATOM 2133 N N . MET A 1 266 ? -12.959 8.133 14.096 1.00 93.12 266 MET A N 1
ATOM 2134 C CA . MET A 1 266 ? -13.416 9.359 13.428 1.00 93.12 266 MET A CA 1
ATOM 2135 C C . MET A 1 266 ? -14.641 9.922 14.173 1.00 93.12 266 MET A C 1
ATOM 2137 O O . MET A 1 266 ? -15.608 9.178 14.336 1.00 93.12 266 MET A O 1
ATOM 2141 N N . PRO A 1 267 ? -14.614 11.178 14.650 1.00 88.62 267 PRO A N 1
ATOM 2142 C CA . PRO A 1 267 ? -15.658 11.713 15.524 1.00 88.62 267 PRO A CA 1
ATOM 2143 C C . PRO A 1 267 ? -16.984 11.965 14.781 1.00 88.62 267 PRO A C 1
ATOM 2145 O O . PRO A 1 267 ? -16.990 12.344 13.609 1.00 88.62 267 PRO A O 1
ATOM 2148 N N . ASP A 1 268 ? -18.113 11.752 15.469 1.00 75.94 268 ASP A N 1
ATOM 2149 C CA . ASP A 1 268 ? -19.474 11.737 14.889 1.00 75.94 268 ASP A CA 1
ATOM 2150 C C . ASP A 1 268 ? -19.980 13.130 14.446 1.00 75.94 268 ASP A C 1
ATOM 2152 O O . ASP A 1 268 ? -20.914 13.252 13.635 1.00 75.94 268 ASP A O 1
ATOM 2156 N N . ASP A 1 269 ? -19.367 14.178 14.998 1.00 68.00 269 ASP A N 1
ATOM 2157 C CA . ASP A 1 269 ? -19.674 15.597 14.813 1.00 68.00 269 ASP A CA 1
ATOM 2158 C C . ASP A 1 269 ? -18.834 16.263 13.719 1.00 68.00 269 ASP A C 1
ATOM 2160 O O . ASP A 1 269 ? -18.947 17.479 13.568 1.00 68.00 269 ASP A O 1
ATOM 2164 N N . GLY A 1 270 ? -18.034 15.466 12.983 1.00 57.09 270 GLY A N 1
ATOM 2165 C CA . GLY A 1 270 ? -17.097 15.876 11.935 1.00 57.09 270 GLY A CA 1
ATOM 2166 C C . GLY A 1 270 ? -17.467 17.232 11.361 1.00 57.09 270 GLY A C 1
ATOM 2167 O O . GLY A 1 270 ? -18.447 17.317 10.620 1.00 57.09 270 GLY A O 1
ATOM 2168 N N . GLY A 1 271 ? -16.744 18.260 11.830 1.00 49.62 271 GLY A N 1
ATOM 2169 C CA . GLY A 1 271 ? -17.155 19.659 11.762 1.00 49.62 271 GLY A CA 1
ATOM 2170 C C . GLY A 1 271 ? -17.831 20.007 10.443 1.00 49.62 271 GLY A C 1
ATOM 2171 O O . GLY A 1 271 ? -17.402 19.547 9.386 1.00 49.62 271 GLY A O 1
ATOM 2172 N N . ALA A 1 272 ? -18.884 20.823 10.529 1.00 43.72 272 ALA A N 1
ATOM 2173 C CA . ALA A 1 272 ? -19.767 21.222 9.429 1.00 43.72 272 ALA A CA 1
ATOM 2174 C C . ALA A 1 272 ? -19.045 21.648 8.127 1.00 43.72 272 ALA A C 1
ATOM 2176 O O . ALA A 1 272 ? -19.645 21.604 7.054 1.00 43.72 272 ALA A O 1
ATOM 2177 N N . ASP A 1 273 ? -17.751 21.957 8.203 1.00 49.94 273 ASP A N 1
ATOM 2178 C CA . ASP A 1 273 ? -16.863 22.234 7.085 1.00 49.94 273 ASP A CA 1
ATOM 2179 C C . ASP A 1 273 ? -16.000 21.022 6.686 1.00 49.94 273 ASP A C 1
ATOM 2181 O O . ASP A 1 273 ? -14.799 20.950 6.936 1.00 49.94 273 ASP A O 1
ATOM 2185 N N . GLY A 1 274 ? -16.619 20.107 5.941 1.00 47.88 274 GLY A N 1
ATOM 2186 C CA . GLY A 1 274 ? -15.941 19.438 4.832 1.00 47.88 274 GLY A CA 1
ATOM 2187 C C . GLY A 1 274 ? -15.297 18.084 5.127 1.00 47.88 274 GLY A C 1
ATOM 2188 O O . GLY A 1 274 ? -14.263 17.968 5.770 1.00 47.88 274 GLY A O 1
ATOM 2189 N N . LEU A 1 275 ? -15.843 17.062 4.464 1.00 59.22 275 LEU A N 1
ATOM 2190 C CA . LEU A 1 275 ? -15.242 15.757 4.140 1.00 59.22 275 LEU A CA 1
ATOM 2191 C C . LEU A 1 275 ? -13.951 15.870 3.284 1.00 59.22 275 LEU A C 1
ATOM 2193 O O . LEU A 1 275 ? -13.769 15.161 2.296 1.00 59.22 275 LEU A O 1
ATOM 2197 N N . ALA A 1 276 ? -13.071 16.816 3.603 1.00 58.66 276 ALA A N 1
ATOM 2198 C CA . ALA A 1 276 ? -11.809 17.067 2.935 1.00 58.66 276 ALA A CA 1
ATOM 2199 C C . ALA A 1 276 ? -10.679 16.908 3.955 1.00 58.66 276 ALA A C 1
ATOM 2201 O O . ALA A 1 276 ? -10.739 17.458 5.049 1.00 58.66 276 ALA A O 1
ATOM 2202 N N . ALA A 1 277 ? -9.644 16.143 3.598 1.00 64.06 277 ALA A N 1
ATOM 2203 C CA . ALA A 1 277 ? -8.481 15.950 4.456 1.00 64.06 277 ALA A CA 1
ATOM 2204 C C . ALA A 1 277 ? -7.904 17.305 4.942 1.00 64.06 277 ALA A C 1
ATOM 2206 O O . ALA A 1 277 ? -7.783 18.228 4.131 1.00 64.06 277 ALA A O 1
ATOM 2207 N N . PRO A 1 278 ? -7.468 17.417 6.212 1.00 82.31 278 PRO A N 1
ATOM 2208 C CA . PRO A 1 278 ? -7.210 16.324 7.154 1.00 82.31 278 PRO A CA 1
ATOM 2209 C C . PRO A 1 278 ? -8.456 15.759 7.857 1.00 82.31 278 PRO A C 1
ATOM 2211 O O . PRO A 1 278 ? -9.365 16.488 8.232 1.00 82.31 278 PRO A O 1
ATOM 2214 N N . PHE A 1 279 ? -8.452 14.444 8.092 1.00 87.75 279 PHE A N 1
ATOM 2215 C CA . PHE A 1 279 ? -9.466 13.762 8.896 1.00 87.75 279 PHE A CA 1
ATOM 2216 C C . PHE A 1 279 ? -9.269 14.075 10.377 1.00 87.75 279 PHE A C 1
ATOM 2218 O O . PHE A 1 279 ? -8.156 13.931 10.880 1.00 87.75 279 PHE A O 1
ATOM 2225 N N . GLN A 1 280 ? -10.337 14.448 11.078 1.00 91.62 280 GLN A N 1
ATOM 2226 C CA . GLN A 1 280 ? -10.296 14.606 12.532 1.00 91.62 280 GLN A CA 1
ATOM 2227 C C . GLN A 1 280 ? -10.236 13.237 13.220 1.00 91.62 280 GLN A C 1
ATOM 2229 O O . GLN A 1 280 ? -10.821 12.258 12.748 1.00 91.62 280 GLN A O 1
ATOM 2234 N N . LEU A 1 281 ? -9.522 13.179 14.340 1.00 93.69 281 LEU A N 1
ATOM 2235 C CA . LEU A 1 281 ? -9.308 11.984 15.142 1.00 93.69 281 LEU A CA 1
A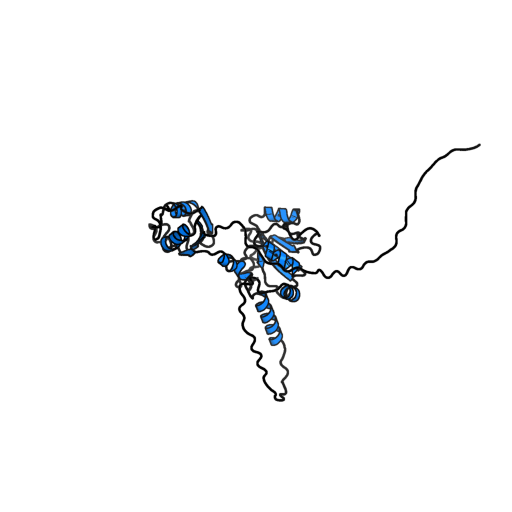TOM 2236 C C . LEU A 1 281 ? -9.778 12.208 16.576 1.00 93.69 281 LEU A C 1
ATOM 2238 O O . LEU A 1 281 ? -9.421 13.190 17.219 1.00 93.69 281 LEU A O 1
ATOM 2242 N N . GLN A 1 282 ? -10.458 11.209 17.118 1.00 96.12 282 GLN A N 1
ATOM 2243 C CA . GLN A 1 282 ? -10.646 11.034 18.548 1.00 96.12 282 GLN A CA 1
ATOM 2244 C C . GLN A 1 282 ? -9.804 9.839 19.000 1.00 96.12 282 GLN A C 1
ATOM 2246 O O . GLN A 1 282 ? -10.169 8.681 18.780 1.00 96.12 282 GLN A O 1
ATOM 2251 N N . TRP A 1 283 ? -8.640 10.102 19.597 1.00 97.00 283 TRP A N 1
ATOM 2252 C CA . TRP A 1 283 ? -7.755 9.044 20.084 1.00 97.00 283 TRP A CA 1
ATOM 2253 C C . TRP A 1 283 ? -8.433 8.229 21.185 1.00 97.00 283 TRP A C 1
ATOM 2255 O O . TRP A 1 283 ? -8.839 8.772 22.208 1.00 97.00 283 TRP A O 1
ATOM 2265 N N . VAL A 1 284 ? -8.526 6.914 20.979 1.00 97.44 284 VAL A N 1
ATOM 2266 C CA . VAL A 1 284 ? -9.077 5.986 21.976 1.00 97.44 284 VAL A CA 1
ATOM 2267 C C . VAL A 1 284 ? -7.949 5.420 22.829 1.00 97.44 284 VAL A C 1
ATOM 2269 O O . VAL A 1 284 ? -8.063 5.321 24.049 1.00 97.44 284 VAL A O 1
ATOM 2272 N N . LYS A 1 285 ? -6.828 5.058 22.195 1.00 97.75 285 LYS A N 1
ATOM 2273 C CA . LYS A 1 285 ? -5.644 4.574 22.902 1.00 97.75 285 LYS A CA 1
ATOM 2274 C C . LYS A 1 285 ? -4.370 4.937 22.158 1.00 97.7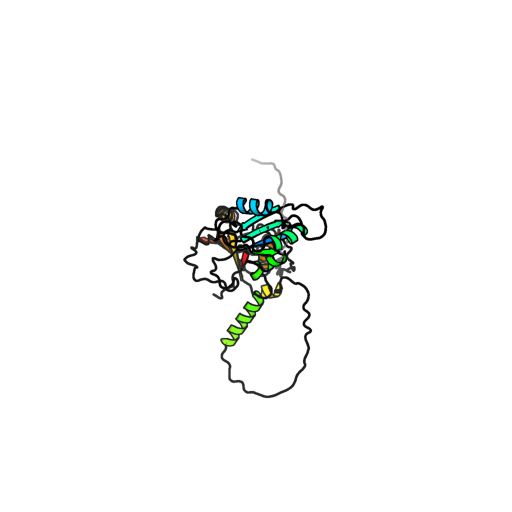5 285 LYS A C 1
ATOM 2276 O O . LYS A 1 285 ? -4.208 4.588 20.991 1.00 97.75 285 LYS A O 1
ATOM 2281 N N . ILE A 1 286 ? -3.437 5.549 22.880 1.00 97.19 286 ILE A N 1
ATOM 2282 C CA . ILE A 1 286 ? -2.060 5.786 22.441 1.00 97.19 286 ILE A CA 1
ATOM 2283 C C . ILE A 1 286 ? -1.180 4.887 23.307 1.00 97.19 286 ILE A C 1
ATOM 2285 O O . ILE A 1 286 ? -0.792 5.250 24.414 1.00 97.19 286 ILE A O 1
ATOM 2289 N N . ALA A 1 287 ? -0.977 3.651 22.862 1.00 94.88 287 ALA A N 1
ATOM 2290 C CA . ALA A 1 287 ? -0.209 2.659 23.601 1.00 94.88 287 ALA A CA 1
ATOM 2291 C C . ALA A 1 287 ? 0.423 1.678 22.612 1.00 94.88 287 ALA A C 1
ATOM 2293 O O . ALA A 1 287 ? -0.322 0.940 21.951 1.00 94.88 287 ALA A O 1
ATOM 2294 N N . PRO A 1 288 ? 1.763 1.630 22.531 1.00 94.75 288 PRO A N 1
ATOM 2295 C CA . PRO A 1 288 ? 2.434 0.728 21.619 1.00 94.75 288 PRO A CA 1
ATOM 2296 C C . PRO A 1 288 ? 2.045 -0.734 21.858 1.00 94.75 288 PRO A C 1
ATOM 2298 O O . PRO A 1 288 ? 2.087 -1.244 22.982 1.00 94.75 288 PRO A O 1
ATOM 2301 N N . LEU A 1 289 ? 1.650 -1.420 20.786 1.00 96.88 289 LEU A N 1
ATOM 2302 C CA . LEU A 1 289 ? 1.294 -2.834 20.804 1.00 96.88 289 LEU A CA 1
ATOM 2303 C C . LEU A 1 289 ? 2.229 -3.604 19.878 1.00 96.88 289 LEU A C 1
ATOM 2305 O O . LEU A 1 289 ? 2.069 -3.602 18.654 1.00 96.88 289 LEU A O 1
ATOM 2309 N N . SER A 1 290 ? 3.193 -4.294 20.489 1.00 97.50 290 SER A N 1
ATOM 2310 C CA . SER A 1 290 ? 4.160 -5.133 19.782 1.00 97.50 290 SER A CA 1
ATOM 2311 C C . SER A 1 290 ? 3.475 -6.127 18.845 1.00 97.50 290 SER A C 1
ATOM 2313 O O . SER A 1 290 ? 2.553 -6.850 19.231 1.00 97.50 290 SER A O 1
ATOM 2315 N N . PHE A 1 291 ? 4.002 -6.238 17.627 1.00 95.44 291 PHE A N 1
ATOM 2316 C CA . PHE A 1 291 ? 3.560 -7.217 16.639 1.00 95.44 291 PHE A CA 1
ATOM 2317 C C . PHE A 1 291 ? 3.723 -8.670 17.082 1.00 95.44 291 PHE A C 1
ATOM 2319 O O . PHE A 1 291 ? 3.051 -9.554 16.553 1.00 95.44 291 PHE A O 1
ATOM 2326 N N . PHE A 1 292 ? 4.592 -8.941 18.056 1.00 95.38 292 PHE A N 1
ATOM 2327 C CA . PHE A 1 292 ? 4.693 -10.273 18.640 1.00 95.38 292 PHE A CA 1
ATOM 2328 C C . PHE A 1 292 ? 3.393 -10.669 19.354 1.00 95.38 292 PHE A C 1
ATOM 2330 O O . PHE A 1 292 ? 2.935 -11.804 19.229 1.00 95.38 292 PHE A O 1
ATOM 2337 N N . ARG A 1 293 ? 2.756 -9.715 20.047 1.00 96.50 293 ARG A N 1
ATOM 2338 C CA . ARG A 1 293 ? 1.510 -9.945 20.792 1.00 96.50 293 ARG A CA 1
ATOM 2339 C C . ARG A 1 293 ? 0.308 -10.158 19.874 1.00 96.50 293 ARG A C 1
ATOM 2341 O O . ARG A 1 293 ? -0.643 -10.806 20.282 1.00 96.50 293 ARG A O 1
ATOM 2348 N N . THR A 1 294 ? 0.368 -9.678 18.633 1.00 94.81 294 THR A N 1
ATOM 2349 C CA . THR A 1 294 ? -0.717 -9.783 17.642 1.00 94.81 294 THR A CA 1
ATOM 2350 C C . THR A 1 294 ? -0.471 -10.848 16.572 1.00 94.81 294 THR A C 1
ATOM 2352 O O . THR A 1 294 ? -1.245 -10.945 15.627 1.00 94.81 294 THR A O 1
ATOM 2355 N N . ARG A 1 295 ? 0.557 -11.699 16.726 1.00 93.56 295 ARG A N 1
ATOM 2356 C CA . ARG A 1 295 ? 0.928 -12.752 15.752 1.00 93.56 295 ARG A CA 1
ATOM 2357 C C . ARG A 1 295 ? -0.188 -13.750 15.415 1.00 93.56 295 ARG A C 1
ATOM 2359 O O . ARG A 1 295 ? -0.130 -14.412 14.387 1.00 93.56 295 ARG A O 1
ATOM 2366 N N . HIS A 1 296 ? -1.152 -13.901 16.320 1.00 93.94 296 HIS A N 1
ATOM 2367 C CA . HIS A 1 296 ? -2.281 -14.820 16.186 1.00 93.94 296 HIS A CA 1
ATOM 2368 C C . HIS A 1 296 ? -3.468 -14.185 15.450 1.00 93.94 296 HIS A C 1
ATOM 2370 O O . HIS A 1 296 ? -4.337 -14.907 14.978 1.00 93.94 296 HIS A O 1
ATOM 2376 N N . LEU A 1 297 ? -3.502 -12.854 15.336 1.00 94.88 297 LEU A N 1
ATOM 2377 C CA . LEU A 1 297 ? -4.582 -12.140 14.669 1.00 94.88 297 LEU A CA 1
ATOM 2378 C C . LEU A 1 297 ? -4.355 -12.170 13.161 1.00 94.88 297 LEU A C 1
ATOM 2380 O O . LEU A 1 297 ? -3.326 -11.688 12.669 1.00 94.88 297 LEU A O 1
ATOM 2384 N N . ARG A 1 298 ? -5.332 -12.700 12.428 1.00 93.56 298 ARG A N 1
ATOM 2385 C CA . ARG A 1 298 ? -5.336 -12.751 10.965 1.00 93.56 298 ARG A CA 1
ATOM 2386 C C . ARG A 1 298 ? -6.487 -11.932 10.403 1.00 93.56 298 ARG A C 1
ATOM 2388 O O . ARG A 1 298 ? -7.468 -11.685 11.093 1.00 93.56 298 ARG A O 1
ATOM 2395 N N . ASN A 1 299 ? -6.319 -11.461 9.174 1.00 92.75 299 ASN A N 1
ATOM 2396 C CA . ASN A 1 299 ? -7.336 -10.706 8.456 1.00 92.75 299 ASN A CA 1
ATOM 2397 C C . ASN A 1 299 ? -7.738 -11.481 7.191 1.00 92.75 299 ASN A C 1
ATOM 2399 O O . ASN A 1 299 ? -6.998 -11.410 6.197 1.00 92.75 299 ASN A O 1
ATOM 2403 N N . PRO A 1 300 ? -8.880 -12.195 7.189 1.00 90.44 300 PRO A N 1
ATOM 2404 C CA . PRO A 1 300 ? -9.344 -12.947 6.023 1.00 90.44 300 PRO A CA 1
ATOM 2405 C C . PRO A 1 300 ? -9.523 -12.054 4.790 1.00 90.44 300 PRO A C 1
ATOM 2407 O O . PRO A 1 300 ? -9.154 -12.443 3.679 1.00 90.44 300 PRO A O 1
ATOM 2410 N N . TRP A 1 301 ? -9.920 -10.792 4.987 1.00 88.69 301 TRP A N 1
ATOM 2411 C CA . TRP A 1 301 ? -10.026 -9.788 3.922 1.00 88.69 301 TRP A CA 1
ATOM 2412 C C . TRP A 1 301 ? -8.681 -9.400 3.296 1.00 88.69 301 TRP A C 1
ATOM 2414 O O . TRP A 1 301 ? -8.647 -8.704 2.284 1.00 88.69 301 TRP A O 1
ATOM 2424 N N . ASN A 1 302 ? -7.552 -9.832 3.861 1.00 88.56 302 ASN A N 1
ATOM 2425 C CA . ASN A 1 302 ? -6.201 -9.588 3.354 1.00 88.56 302 ASN A CA 1
ATOM 2426 C C . ASN A 1 302 ? -5.455 -10.888 2.995 1.00 88.56 302 ASN A C 1
ATOM 2428 O O . ASN A 1 302 ? -4.228 -10.967 3.140 1.00 88.56 302 ASN A O 1
ATOM 2432 N N . GLY A 1 303 ? -6.193 -11.908 2.542 1.00 86.00 303 GLY A N 1
ATOM 2433 C CA . GLY A 1 303 ? -5.642 -13.226 2.215 1.00 86.00 303 GLY A CA 1
ATOM 2434 C C . GLY A 1 303 ? -5.202 -13.995 3.458 1.00 86.00 303 GLY A C 1
ATOM 2435 O O . GLY A 1 303 ? -4.148 -14.625 3.436 1.00 86.00 303 GLY A O 1
ATOM 2436 N N . ASP A 1 304 ? -5.954 -13.839 4.551 1.00 89.50 304 ASP A N 1
ATOM 2437 C CA . ASP A 1 304 ? -5.701 -14.448 5.864 1.00 89.50 304 ASP A CA 1
ATOM 2438 C C . ASP A 1 304 ? -4.275 -14.218 6.407 1.00 89.50 304 ASP A C 1
ATOM 2440 O O . ASP A 1 304 ? -3.680 -15.002 7.149 1.00 89.50 304 ASP A O 1
ATOM 2444 N N . ARG A 1 305 ? -3.668 -13.091 6.027 1.00 90.56 305 ARG A N 1
ATOM 2445 C CA . ARG A 1 305 ? -2.354 -12.698 6.540 1.00 90.56 305 ARG A CA 1
ATOM 2446 C C . ARG A 1 305 ? -2.484 -12.157 7.956 1.00 90.56 305 ARG A C 1
ATOM 2448 O O . ARG A 1 305 ? -3.536 -11.656 8.345 1.00 90.56 305 ARG A O 1
ATOM 2455 N N . GLU A 1 306 ? -1.391 -12.215 8.720 1.00 93.81 306 GLU A N 1
ATOM 2456 C CA . GLU A 1 306 ? -1.336 -11.554 10.030 1.00 93.81 306 GLU A CA 1
ATOM 2457 C C . GLU A 1 306 ? -1.734 -10.078 9.891 1.00 93.81 306 GLU A C 1
ATOM 2459 O O . GLU A 1 306 ? -1.287 -9.411 8.955 1.00 93.81 306 GLU A O 1
ATOM 2464 N N . VAL A 1 307 ? -2.510 -9.538 10.835 1.00 94.06 307 VAL A N 1
ATOM 2465 C CA . VAL A 1 307 ? -3.025 -8.154 10.762 1.00 94.06 307 VAL A CA 1
ATOM 2466 C C . VAL A 1 307 ? -1.894 -7.128 10.595 1.00 94.06 307 VAL A C 1
ATOM 2468 O O . VAL A 1 307 ? -2.046 -6.139 9.877 1.00 94.06 307 VAL A O 1
ATOM 2471 N N . LYS A 1 308 ? -0.713 -7.381 11.176 1.00 92.69 308 LYS A N 1
ATOM 2472 C CA . LYS A 1 308 ? 0.480 -6.528 11.004 1.00 92.69 308 LYS A CA 1
ATOM 2473 C C . LYS A 1 308 ? 0.989 -6.454 9.558 1.00 92.69 308 LYS A C 1
ATOM 2475 O O . LYS A 1 308 ? 1.651 -5.485 9.190 1.00 92.69 308 LYS A O 1
ATOM 2480 N N . VAL A 1 309 ? 0.706 -7.468 8.736 1.00 90.75 309 VAL A N 1
ATOM 2481 C CA . VAL A 1 309 ? 1.091 -7.565 7.317 1.00 90.75 309 VAL A CA 1
ATOM 2482 C C . VAL A 1 309 ? 0.038 -6.850 6.464 1.00 90.75 309 VAL A C 1
ATOM 2484 O O . VAL A 1 309 ? -0.531 -7.392 5.518 1.00 90.75 309 VAL A O 1
ATOM 2487 N N . SER A 1 310 ? -0.215 -5.593 6.812 1.00 90.38 310 SER A N 1
ATOM 2488 C CA . SER A 1 310 ? -1.186 -4.721 6.158 1.00 90.38 310 SER A CA 1
ATOM 2489 C C . SER A 1 310 ? -0.480 -3.531 5.518 1.00 90.38 310 SER A C 1
ATOM 2491 O O . SER A 1 310 ? 0.527 -3.026 6.023 1.00 90.38 310 SER A O 1
ATOM 2493 N N . ARG A 1 311 ? -0.995 -3.093 4.371 1.00 90.06 311 ARG A N 1
ATOM 2494 C CA . ARG A 1 311 ? -0.570 -1.853 3.708 1.00 90.06 311 ARG A CA 1
ATOM 2495 C C . ARG A 1 311 ? -1.394 -0.675 4.237 1.00 90.06 311 ARG A C 1
ATOM 2497 O O . ARG A 1 311 ? -2.396 -0.876 4.918 1.00 90.06 311 ARG A O 1
ATOM 2504 N N . ASP A 1 312 ? -0.978 0.543 3.911 1.00 89.88 312 ASP A N 1
ATOM 2505 C CA . ASP A 1 312 ? -1.759 1.740 4.230 1.00 89.88 312 ASP A CA 1
ATOM 2506 C C . ASP A 1 312 ? -3.163 1.667 3.603 1.00 89.88 312 ASP A C 1
ATOM 2508 O O . ASP A 1 312 ? -3.291 1.343 2.422 1.00 89.88 312 ASP A O 1
ATOM 2512 N N . GLY A 1 313 ? -4.206 1.930 4.392 1.00 90.62 313 GLY A N 1
ATOM 2513 C CA . GLY A 1 313 ? -5.602 1.869 3.952 1.00 90.62 313 GLY A CA 1
ATOM 2514 C C . GLY A 1 313 ? -6.152 0.450 3.772 1.00 90.62 313 GLY A C 1
ATOM 2515 O O . GLY A 1 313 ? -7.073 0.266 2.973 1.00 90.62 313 GLY A O 1
ATOM 2516 N N . THR A 1 314 ? -5.566 -0.541 4.456 1.00 92.69 314 THR A N 1
ATOM 2517 C CA . THR A 1 314 ? -6.090 -1.919 4.516 1.00 92.69 314 THR A CA 1
ATOM 2518 C C . THR A 1 314 ? -7.313 -1.955 5.422 1.00 92.69 314 THR A C 1
ATOM 2520 O O . THR A 1 314 ? -7.213 -1.553 6.579 1.00 92.69 314 THR A O 1
ATOM 2523 N N . GLU A 1 315 ? -8.437 -2.461 4.924 1.00 93.56 315 GLU A N 1
ATOM 2524 C CA . GLU A 1 315 ? -9.623 -2.714 5.748 1.00 93.56 315 GLU A CA 1
ATOM 2525 C C . GLU A 1 315 ? -9.479 -4.051 6.491 1.00 93.56 315 GLU A C 1
ATOM 2527 O O . GLU A 1 315 ? -8.906 -5.015 5.963 1.00 93.56 315 GLU A O 1
ATOM 2532 N N . VAL A 1 316 ? -9.955 -4.092 7.733 1.00 93.88 316 VAL A N 1
ATOM 2533 C CA . VAL A 1 316 ? -9.936 -5.275 8.597 1.00 93.88 316 VAL A CA 1
ATOM 2534 C C . VAL A 1 316 ? -11.361 -5.762 8.800 1.00 93.88 316 VAL A C 1
ATOM 2536 O O . VAL A 1 316 ? -12.247 -4.961 9.099 1.00 93.88 316 VAL A O 1
ATOM 2539 N N . GLU A 1 317 ? -11.552 -7.070 8.630 1.00 91.75 317 GLU A N 1
ATOM 2540 C CA . GLU A 1 317 ? -12.824 -7.731 8.906 1.00 91.75 317 GLU A CA 1
ATOM 2541 C C . GLU A 1 317 ? -13.286 -7.444 10.345 1.00 91.75 317 GLU A C 1
ATOM 2543 O O . GLU A 1 317 ? -12.501 -7.642 11.278 1.00 91.75 317 GLU A O 1
ATOM 2548 N N . PRO A 1 318 ? -14.532 -6.981 10.554 1.00 86.94 318 PRO A N 1
ATOM 2549 C CA . PRO A 1 318 ? -15.128 -6.914 11.877 1.00 86.94 318 PRO A CA 1
ATOM 2550 C C . PRO A 1 318 ? -15.242 -8.332 12.441 1.00 86.94 318 PRO A C 1
ATOM 2552 O O . PRO A 1 318 ? -15.983 -9.156 11.911 1.00 86.94 318 PRO A O 1
ATOM 2555 N N . SER A 1 319 ? -14.504 -8.635 13.506 1.00 72.88 319 SER A N 1
ATOM 2556 C CA . SER A 1 319 ? -14.777 -9.825 14.308 1.00 72.88 319 SER A CA 1
ATOM 2557 C C . SER A 1 319 ? -15.959 -9.523 15.223 1.00 72.88 319 SER A C 1
ATOM 2559 O O . SER A 1 319 ? -15.906 -8.528 15.948 1.00 72.88 319 SER A O 1
ATOM 2561 N N . GLU A 1 320 ? -16.984 -10.374 15.223 1.00 51.50 320 GLU A N 1
ATOM 2562 C CA . GLU A 1 320 ? -17.977 -10.392 16.300 1.00 51.50 320 GLU A CA 1
ATOM 2563 C C . GLU A 1 320 ? -17.233 -10.680 17.612 1.00 51.50 320 GLU A C 1
ATOM 2565 O O . GLU A 1 320 ? -16.648 -11.752 17.799 1.00 51.50 320 GLU A O 1
ATOM 2570 N N . SER A 1 321 ? -17.188 -9.684 18.488 1.00 30.75 321 SER A N 1
ATOM 2571 C CA . SER A 1 321 ? -16.757 -9.810 19.877 1.00 30.75 321 SER A CA 1
ATOM 2572 C C . SER A 1 321 ? -17.750 -9.078 20.749 1.00 30.75 321 SER A C 1
ATOM 2574 O O . SER A 1 321 ? -17.982 -7.887 20.431 1.00 30.75 321 SER A O 1
#

Solvent-accessible surface area (backbone atoms only — not comparable to full-atom values): 19948 Å² total; per-residue (Å²): 138,81,89,89,84,89,81,92,86,86,86,82,86,86,87,82,82,92,77,90,76,85,76,89,66,79,79,82,76,82,86,84,81,85,76,79,81,94,83,67,70,81,22,32,34,37,32,33,53,38,62,74,85,64,50,70,67,58,54,50,48,53,54,53,72,54,76,63,70,89,84,81,94,60,100,82,70,75,89,80,43,60,72,46,76,50,77,38,62,93,72,22,25,33,42,40,28,28,90,38,63,69,57,39,66,36,42,31,71,59,50,33,64,40,42,91,43,80,89,41,90,84,48,50,52,24,44,44,38,82,43,58,76,68,50,55,49,60,38,79,53,25,43,53,58,36,73,46,54,74,57,52,51,54,50,50,51,55,50,51,57,57,71,71,51,82,80,73,88,80,83,87,81,85,88,86,82,89,81,88,77,82,77,77,84,75,83,71,80,88,62,79,56,64,71,50,64,68,59,37,44,74,76,32,44,57,46,38,32,36,40,58,36,80,43,62,64,63,53,54,47,26,66,76,66,32,36,45,79,74,58,81,85,39,49,59,55,53,53,47,42,55,69,27,18,82,37,36,36,42,37,34,24,36,59,90,65,64,31,34,46,27,33,24,32,50,54,94,72,65,60,96,80,58,105,52,85,59,44,59,45,41,77,76,42,86,53,75,43,50,46,78,82,43,62,84,42,58,21,66,61,62,79,56,31,40,56,83,77,56,57,63,59,24,66,45,66,79,72,94,124

InterPro domains:
  IPR007275 YTH domain [PF04146] (206-319)
  IPR007275 YTH domain [PS50882] (206-321)
  IPR007275 YTH domain [cd21134] (207-319)
  IPR012677 Nucleotide-binding alpha-beta plait domain superfamily [G3DSA:3.30.70.330] (2-135)
  IPR035979 RNA-binding domain superfamily [SSF54928] (20-117)
  IPR045168 YTH domain containing protein [PTHR12357] (18-319)

Organism: NCBI:txid879819

Secondary structure (DSSP, 8-state):
-----------PPPP------------------PPPPTT--S-EEEEES--TT--HHHHHHHHHHS-----SS-TT------SEEEEEGGGTEEEEE-SSHHHHHHHHHHHTT-BS-TT-TTSPBPEEEE--SHHHHHSTHHHHTSTTHHHHHHHHHHHHHHHHS--PPP------------------S--S-SS-HHHHHHH-SEEEEEEEES-HHHHHHHHHHSEEPPPTTTHHHHHHHHHH-SEEEEEEEETTSSEEEEEEEPPTT--SS-S-SSEE-EEEEEEEEETTTTTT-EEGGGTSEETTS--TTEEE-----

Nearest PDB structures (foldseek):
  9h36-assembly1_A  TM=9.205E-01  e=1.515E-12  Homo sapiens
  9h35-assembly2_B  TM=9.176E-01  e=1.716E-12  Homo sapiens
  9h35-assembly3_C  TM=9.206E-01  e=2.339E-12  Homo sapiens
  9h36-assembly2_B  TM=9.194E-01  e=4.349E-12  Homo sapiens
  7pjb-assembly2_B  TM=8.632E-01  e=5.196E-11  Homo sapiens

Foldseek 3Di:
DDDDDDDDDDDDDDDDDDDDDPPPDPPPFDFDDDDDDDDDAQQKKKKALADLPDDLVLVQCQQQVDFQDQDDDDPPDGQPGFPDKADDSVRNMIMTHDPDNSNSVRCQVRQQQDFSCPPDPPGGRMHIDTDGPCVVCCDALSVLLAPCPLVVVVVVVVVVVVVPDDDDDDDDDDDDDDDDDPDDPPPDPDPRHNQTLQNLLVRPQEWEWEAEAQDVVLVVVCVVVQWDDGDSNLLSVVLSNLSRHNWYKYWYDYPPPQWTQFMWIQDNCQDPPDSDDGGGTHGPDGDTGGLVNQCVDFAVSRVRHRPVPHDGGHIGDDDDD